Protein AF-A0A8H3HNX3-F1 (afdb_monomer_lite)

InterPro domains:
  IPR000743 Glycoside hydrolase, family 28 [PF00295] (121-266)
  IPR011050 Pectin lyase fold/virulence factor [SSF51126] (9-306)
  IPR012334 Pectin lyase fold [G3DSA:2.160.20.10] (18-121)
  IPR012334 Pectin lyase fold [G3DSA:2.160.20.10] (122-322)

pLDDT: mean 76.12, std 22.82, range [21.09, 98.88]

Secondary structure (DSSP, 8-state):
---------------S--S-S---GGGGGT--SSSSSB-HHHHHHHHHHTGGGSS-----SEEE-S-EE--S-EEEEEE--S-EEEPHHHHHTTTT-S-SEE-TT-EEEEEE-SSS-SS--EEEEEPSSEES-EEES-EEESSSEEEEEEE-TT-EEEEEEEEEEEEES-SEEEEEEE-SEEEEEEEEEEEEEEEEEEEEESEEEEEES-TT-TT-SS-EEEEEEEEEEEEEEEEETTTTTS-SEEEE--SSS--EEEEEEEEEEEESSSS-EEEEEES-BEESTTPBPPPTTPPP-----EEEEE-SPPTT------TT----TT-------

Sequence (333 aa):
MRFLLASVVSLLASVCWSQHPYVAYHRNYGAKANNATDIGPAIKSAFTNCIIKNPNSRLGNYLLSSTVLLNAGSNWAFQLDGLITVDYSAYISGAVAGNAFVFPRMNNFELYSSNGQGAIDECVSVKSPSKQATIENIRCNQSGGSSIGSLKDGSVIESILFQNIENYQVTNAFMLKTYPGGASPGYVKNVVLRNFTNIDVTYNAYITQYWQNSYALGASNVQLSNMTFSGWRGSVNHGGNRGAVVMIGSETNPPVNINVKNFSFWTVNGNSVVDRCSSTYGSGSCIKALPAKGSPTKYATVYVTATAAPAGWVTPKAPWGIPPYGEELALTD

Radius of gyration: 24.7 Å; chains: 1; bounding box: 57×52×93 Å

Structure (mmCIF, N/CA/C/O backbone):
data_AF-A0A8H3HNX3-F1
#
_entry.id   AF-A0A8H3HNX3-F1
#
loop_
_atom_site.group_PDB
_atom_site.id
_atom_site.type_symbol
_atom_site.label_atom_id
_atom_site.label_alt_id
_atom_site.label_comp_id
_atom_site.label_asym_id
_atom_site.label_entity_id
_atom_site.label_seq_id
_atom_site.pdbx_PDB_ins_code
_atom_site.Cartn_x
_atom_site.Cartn_y
_atom_site.Cartn_z
_atom_site.occupancy
_atom_site.B_iso_or_equiv
_atom_site.auth_seq_id
_atom_site.auth_comp_id
_atom_site.auth_asym_id
_atom_site.auth_atom_id
_atom_site.pdbx_PDB_model_num
ATOM 1 N N . MET A 1 1 ? 22.339 -23.894 -70.541 1.00 34.88 1 MET A N 1
ATOM 2 C CA . MET A 1 1 ? 23.180 -22.687 -70.685 1.00 34.88 1 MET A CA 1
ATOM 3 C C . MET A 1 1 ? 24.055 -22.575 -69.434 1.00 34.88 1 MET A C 1
ATOM 5 O O . MET A 1 1 ? 23.499 -22.591 -68.348 1.00 34.88 1 MET A O 1
ATOM 9 N N . ARG A 1 2 ? 25.392 -22.601 -69.568 1.00 23.47 2 ARG A N 1
ATOM 10 C CA . ARG A 1 2 ? 26.373 -22.248 -68.501 1.00 23.47 2 ARG A CA 1
ATOM 11 C C . ARG A 1 2 ? 26.586 -20.713 -68.545 1.00 23.47 2 ARG A C 1
ATOM 13 O O . ARG A 1 2 ? 26.150 -20.120 -69.527 1.00 23.47 2 ARG A O 1
ATOM 20 N N . PHE A 1 3 ? 27.149 -19.983 -67.576 1.00 21.09 3 PHE A N 1
ATOM 21 C CA . PHE A 1 3 ? 28.255 -20.185 -66.604 1.00 21.09 3 PHE A CA 1
ATOM 22 C C . PHE A 1 3 ? 27.754 -20.070 -65.126 1.00 21.09 3 PHE A C 1
ATOM 24 O O . PHE A 1 3 ? 26.595 -19.719 -64.942 1.00 21.09 3 PHE A O 1
ATOM 31 N N . LEU A 1 4 ? 28.409 -20.521 -64.030 1.00 24.11 4 LEU A N 1
ATOM 32 C CA . LEU A 1 4 ? 29.793 -20.341 -63.498 1.00 24.11 4 LEU A CA 1
ATOM 33 C C . LEU A 1 4 ? 30.115 -18.848 -63.191 1.00 24.11 4 LEU A C 1
ATOM 35 O O . LEU A 1 4 ? 29.762 -18.012 -64.009 1.00 24.11 4 LEU A O 1
ATOM 39 N N . LEU A 1 5 ? 30.781 -18.388 -62.111 1.00 24.56 5 LEU A N 1
ATOM 40 C CA . LEU A 1 5 ? 31.281 -18.897 -60.797 1.00 24.56 5 LEU A CA 1
ATOM 41 C C . LEU A 1 5 ? 31.557 -17.619 -59.900 1.00 24.56 5 LEU A C 1
ATOM 43 O O . LEU A 1 5 ? 31.325 -16.527 -60.405 1.00 24.56 5 LEU A O 1
ATOM 47 N N . ALA A 1 6 ? 32.020 -17.558 -58.631 1.00 22.69 6 ALA A N 1
ATOM 48 C CA . ALA A 1 6 ? 32.526 -18.516 -57.632 1.00 22.69 6 ALA A CA 1
ATOM 49 C C . ALA A 1 6 ? 32.456 -17.994 -56.157 1.00 22.69 6 ALA A C 1
ATOM 51 O O . ALA A 1 6 ? 32.455 -16.795 -55.913 1.00 22.69 6 ALA A O 1
ATOM 52 N N . SER A 1 7 ? 32.472 -18.937 -55.201 1.00 23.80 7 SER A N 1
ATOM 53 C CA . SER A 1 7 ? 33.149 -18.958 -53.874 1.00 23.80 7 SER A CA 1
ATOM 54 C C . SER A 1 7 ? 33.290 -17.734 -52.925 1.00 23.80 7 SER A C 1
ATOM 56 O O . SER A 1 7 ? 34.086 -16.834 -53.162 1.00 23.80 7 SER A O 1
ATOM 58 N N . VAL A 1 8 ? 32.722 -17.909 -51.718 1.00 28.33 8 VAL A N 1
ATOM 59 C CA . VAL A 1 8 ? 33.323 -17.716 -50.365 1.00 28.33 8 VAL A CA 1
ATOM 60 C C . VAL A 1 8 ? 34.023 -16.387 -50.004 1.00 28.33 8 VAL A C 1
ATOM 62 O O . VAL A 1 8 ? 35.201 -16.195 -50.286 1.00 28.33 8 VAL A O 1
ATOM 65 N N . VAL A 1 9 ? 33.375 -15.619 -49.115 1.00 24.92 9 VAL A N 1
ATOM 66 C CA . VAL A 1 9 ? 34.025 -15.004 -47.935 1.00 24.92 9 VAL A CA 1
ATOM 67 C C . VAL A 1 9 ? 33.159 -15.292 -46.703 1.00 24.92 9 VAL A C 1
ATOM 69 O O . VAL A 1 9 ? 31.948 -15.086 -46.726 1.00 24.92 9 VAL A O 1
ATOM 72 N N . SER A 1 10 ? 33.771 -15.795 -45.631 1.00 24.81 10 SER A N 1
ATOM 73 C CA . SER A 1 10 ? 33.128 -16.051 -44.335 1.00 24.81 10 SER A CA 1
ATOM 74 C C . SER A 1 10 ? 33.283 -14.863 -43.380 1.00 24.81 10 SER A C 1
ATOM 76 O O . SER A 1 10 ? 34.377 -14.314 -43.304 1.00 24.81 10 SER A O 1
ATOM 78 N N . LEU A 1 11 ? 32.246 -14.588 -42.574 1.00 27.81 11 LEU A N 1
ATOM 79 C CA . LEU A 1 11 ? 32.157 -13.538 -41.537 1.00 27.81 11 LEU A CA 1
ATOM 80 C C . LEU A 1 11 ? 32.253 -12.086 -42.051 1.00 27.81 11 LEU A C 1
ATOM 82 O O . LEU A 1 11 ? 33.282 -11.684 -42.574 1.00 27.81 11 LEU A O 1
ATOM 86 N N . LEU A 1 12 ? 31.193 -11.301 -41.793 1.00 23.33 12 LEU A N 1
ATOM 87 C CA . LEU A 1 12 ? 31.133 -9.842 -41.531 1.00 23.33 12 LEU A CA 1
ATOM 88 C C . LEU A 1 12 ? 29.691 -9.362 -41.814 1.00 23.33 12 LEU A C 1
ATOM 90 O O . LEU A 1 12 ? 29.272 -9.327 -42.963 1.00 23.33 12 LEU A O 1
ATOM 94 N N . ALA A 1 13 ? 28.861 -8.995 -40.840 1.00 26.91 13 ALA A N 1
ATOM 95 C CA . ALA A 1 13 ? 28.976 -9.155 -39.393 1.00 26.91 13 ALA A CA 1
ATOM 96 C C . ALA A 1 13 ? 27.618 -9.607 -38.822 1.00 26.91 13 ALA A C 1
ATOM 98 O O . ALA A 1 13 ? 26.600 -9.585 -39.509 1.00 26.91 13 ALA A O 1
ATOM 99 N N . SER A 1 14 ? 27.618 -10.056 -37.570 1.00 26.88 14 SER A N 1
ATOM 100 C CA . SER A 1 14 ? 26.478 -10.677 -36.895 1.00 26.88 14 SER A CA 1
ATOM 101 C C . SER A 1 14 ? 25.150 -9.915 -37.029 1.00 26.88 14 SER A C 1
ATOM 103 O O . SER A 1 14 ? 25.047 -8.758 -36.614 1.00 26.88 14 SER A O 1
ATOM 105 N N . VAL A 1 15 ? 24.103 -10.641 -37.448 1.00 31.50 15 VAL A N 1
ATOM 106 C CA . VAL A 1 15 ? 22.714 -10.412 -36.997 1.00 31.50 15 VAL A CA 1
ATOM 107 C C . VAL A 1 15 ? 22.744 -10.152 -35.485 1.00 31.50 15 VAL A C 1
ATOM 109 O O . VAL A 1 15 ? 23.562 -10.755 -34.792 1.00 31.50 15 VAL A O 1
ATOM 112 N N . CYS A 1 16 ? 21.882 -9.298 -34.927 1.00 36.31 16 CYS A N 1
ATOM 113 C CA . CYS A 1 16 ? 21.735 -9.260 -33.467 1.00 36.31 16 CYS A CA 1
ATOM 114 C C . CYS A 1 16 ? 21.099 -10.602 -33.059 1.00 36.31 16 CYS A C 1
ATOM 116 O O . CYS A 1 16 ? 19.902 -10.772 -33.280 1.00 36.31 16 CYS A O 1
ATOM 118 N N . TRP A 1 17 ? 21.935 -11.588 -32.680 1.00 27.59 17 TRP A N 1
ATOM 119 C CA . TRP A 1 17 ? 21.676 -13.004 -32.996 1.00 27.59 17 TRP A CA 1
ATOM 120 C C . TRP A 1 17 ? 20.293 -13.444 -32.518 1.00 27.59 17 TRP A C 1
ATOM 122 O O . TRP A 1 17 ? 19.930 -13.290 -31.354 1.00 27.59 17 TRP A O 1
ATOM 132 N N . SER A 1 18 ? 19.504 -13.920 -33.477 1.00 30.06 18 SER A N 1
ATOM 133 C CA . SER A 1 18 ? 18.081 -14.176 -33.307 1.00 30.06 18 SER A CA 1
ATOM 134 C C . SER A 1 18 ? 17.826 -15.315 -32.329 1.00 30.06 18 SER A C 1
ATOM 136 O O . SER A 1 18 ? 18.532 -16.316 -32.377 1.00 30.06 18 SER A O 1
ATOM 138 N N . GLN A 1 19 ? 16.728 -15.197 -31.576 1.00 28.09 19 GLN A N 1
ATOM 139 C CA . GLN A 1 19 ? 16.175 -16.240 -30.705 1.00 28.09 19 GLN A CA 1
ATOM 140 C C . GLN A 1 19 ? 17.061 -16.599 -29.501 1.00 28.09 19 GLN A C 1
ATOM 142 O O . GLN A 1 19 ? 17.718 -17.626 -29.498 1.00 28.09 19 GLN A O 1
ATOM 147 N N . HIS A 1 20 ? 17.005 -15.780 -28.450 1.00 30.28 20 HIS A N 1
ATOM 148 C CA . HIS A 1 20 ? 16.760 -16.213 -27.064 1.00 30.28 20 HIS A CA 1
ATOM 149 C C . HIS A 1 20 ? 16.463 -14.965 -26.200 1.00 30.28 20 HIS A C 1
ATOM 151 O O . HIS A 1 20 ? 16.897 -13.862 -26.547 1.00 30.28 20 HIS A O 1
ATOM 157 N N . PRO A 1 21 ? 15.723 -15.088 -25.082 1.00 37.09 21 PRO A N 1
ATOM 158 C CA . PRO A 1 21 ? 15.770 -14.087 -24.016 1.00 37.09 21 PRO A CA 1
ATOM 159 C C . PRO A 1 21 ? 17.151 -14.109 -23.308 1.00 37.09 21 PRO A C 1
ATOM 161 O O . PRO A 1 21 ? 18.025 -14.889 -23.667 1.00 37.09 21 PRO A O 1
ATOM 164 N N . TYR A 1 22 ? 17.348 -13.281 -22.275 1.00 41.19 22 TYR A N 1
ATOM 165 C CA . TYR A 1 22 ? 18.541 -13.284 -21.397 1.00 41.19 22 TYR A CA 1
ATOM 166 C C . TYR A 1 22 ? 19.883 -12.736 -21.964 1.00 41.19 22 TYR A C 1
ATOM 168 O O . TYR A 1 22 ? 20.935 -13.338 -21.752 1.00 41.19 22 TYR A O 1
ATOM 176 N N . VAL A 1 23 ? 19.916 -11.538 -22.584 1.00 35.94 23 VAL A N 1
ATOM 177 C CA . VAL A 1 23 ? 21.192 -10.818 -22.864 1.00 35.94 23 VAL A CA 1
ATOM 178 C C . VAL A 1 23 ? 21.182 -9.347 -22.413 1.00 35.94 23 VAL A C 1
ATOM 180 O O . VAL A 1 23 ? 20.281 -8.567 -22.720 1.00 35.94 23 VAL A O 1
ATOM 183 N N . ALA A 1 24 ? 22.245 -8.941 -21.711 1.00 42.03 24 ALA A N 1
ATOM 184 C CA . ALA A 1 24 ? 22.447 -7.599 -21.160 1.00 42.03 24 ALA A CA 1
ATOM 185 C C . ALA A 1 24 ? 23.055 -6.615 -22.191 1.00 42.03 24 ALA A C 1
ATOM 187 O O . ALA A 1 24 ? 24.245 -6.297 -22.134 1.00 42.03 24 ALA A O 1
ATOM 188 N N . TYR A 1 25 ? 22.226 -6.130 -23.128 1.00 45.34 25 TYR A N 1
ATOM 189 C CA . TYR A 1 25 ? 22.589 -5.301 -24.298 1.00 45.34 25 TYR A CA 1
ATOM 190 C C . TYR A 1 25 ? 23.735 -4.292 -24.096 1.00 45.34 25 TYR A C 1
ATOM 192 O O . TYR A 1 25 ? 24.663 -4.228 -24.897 1.00 45.34 25 TYR A O 1
ATOM 200 N N . HIS A 1 26 ? 23.691 -3.506 -23.023 1.00 48.59 26 HIS A N 1
ATOM 201 C CA . HIS A 1 26 ? 24.639 -2.429 -22.715 1.00 48.59 26 HIS A CA 1
ATOM 202 C C . HIS A 1 26 ? 26.097 -2.902 -22.541 1.00 48.59 26 HIS A C 1
ATOM 204 O O . HIS A 1 26 ? 27.018 -2.134 -22.828 1.00 48.59 26 HIS A O 1
ATOM 210 N N . ARG A 1 27 ? 26.345 -4.156 -22.127 1.00 45.72 27 ARG A N 1
ATOM 211 C CA . ARG A 1 27 ? 27.715 -4.700 -21.992 1.00 45.72 27 ARG A CA 1
ATOM 212 C C . ARG A 1 27 ? 28.420 -4.794 -23.347 1.00 45.72 27 ARG A C 1
ATOM 214 O O . ARG A 1 27 ? 29.603 -4.477 -23.444 1.00 45.72 27 ARG A O 1
ATOM 221 N N . ASN A 1 28 ? 27.664 -5.095 -24.404 1.00 51.22 28 ASN A N 1
ATOM 222 C CA . ASN A 1 28 ? 28.148 -5.143 -25.788 1.00 51.22 28 ASN A CA 1
ATOM 223 C C . ASN A 1 28 ? 28.486 -3.744 -26.348 1.00 51.22 28 ASN A C 1
ATOM 225 O O . ASN A 1 28 ? 29.119 -3.636 -27.393 1.00 51.22 28 ASN A O 1
ATOM 229 N N . TYR A 1 29 ? 28.103 -2.678 -25.634 1.00 56.88 29 TYR A N 1
ATOM 230 C CA . TYR A 1 29 ? 28.432 -1.281 -25.934 1.00 56.88 29 TYR A CA 1
ATOM 231 C C . TYR A 1 29 ? 29.380 -0.655 -24.889 1.00 56.88 29 TYR A C 1
ATOM 233 O O . TYR A 1 29 ? 29.458 0.566 -24.774 1.00 56.88 29 TYR A O 1
ATOM 241 N N . GLY A 1 30 ? 30.115 -1.484 -24.135 1.00 59.53 30 GLY A N 1
ATOM 242 C CA . GLY A 1 30 ? 31.211 -1.060 -23.252 1.00 59.53 30 GLY A CA 1
ATOM 243 C C . GLY A 1 30 ? 30.866 -0.896 -21.767 1.00 59.53 30 GLY A C 1
ATOM 244 O O . GLY A 1 30 ? 31.758 -0.588 -20.977 1.00 59.53 30 GLY A O 1
ATOM 245 N N . ALA A 1 31 ? 29.614 -1.122 -21.353 1.00 54.81 31 ALA A N 1
ATOM 246 C CA . ALA A 1 31 ? 29.207 -0.994 -19.952 1.00 54.81 31 ALA A CA 1
ATOM 247 C C . ALA A 1 31 ? 29.873 -2.045 -19.040 1.00 54.81 31 ALA A C 1
ATOM 249 O O . ALA A 1 31 ? 29.705 -3.250 -19.242 1.00 54.81 31 ALA A O 1
ATOM 250 N N . LYS A 1 32 ? 30.551 -1.598 -17.974 1.00 63.66 32 LYS A N 1
ATOM 251 C CA . LYS A 1 32 ? 31.173 -2.463 -16.954 1.00 63.66 32 LYS A CA 1
ATOM 252 C C . LYS A 1 32 ? 30.441 -2.331 -15.619 1.00 63.66 32 LYS A C 1
ATOM 254 O O . LYS A 1 32 ? 30.301 -1.231 -15.099 1.00 63.66 32 LYS A O 1
ATOM 259 N N . ALA A 1 33 ? 29.965 -3.448 -15.068 1.00 53.75 33 ALA A N 1
ATOM 260 C CA . ALA A 1 33 ? 29.243 -3.483 -13.791 1.00 53.75 33 ALA A CA 1
ATOM 261 C C . ALA A 1 33 ? 30.239 -3.476 -12.613 1.00 53.75 33 ALA A C 1
ATOM 263 O O . ALA A 1 33 ? 30.341 -4.437 -11.859 1.00 53.75 33 ALA A O 1
ATOM 264 N N . ASN A 1 34 ? 31.050 -2.418 -12.532 1.00 56.41 34 ASN A N 1
ATOM 265 C CA . ASN A 1 34 ? 32.192 -2.285 -11.617 1.00 56.41 34 ASN A CA 1
ATOM 266 C C . ASN A 1 34 ? 32.090 -1.071 -10.675 1.00 56.41 34 ASN A C 1
ATOM 268 O O . ASN A 1 34 ? 33.042 -0.790 -9.954 1.00 56.41 34 ASN A O 1
ATOM 272 N N . ASN A 1 35 ? 30.977 -0.327 -10.727 1.00 47.28 35 ASN A N 1
ATOM 273 C CA . ASN A 1 35 ? 30.756 0.929 -9.999 1.00 47.28 35 ASN A CA 1
ATOM 274 C C . ASN A 1 35 ? 31.874 1.989 -10.185 1.00 47.28 35 ASN A C 1
ATOM 276 O O . ASN A 1 35 ? 32.108 2.800 -9.296 1.00 47.28 35 ASN A O 1
ATOM 280 N N . ALA A 1 36 ? 32.580 1.966 -11.326 1.00 51.03 36 ALA A N 1
ATOM 281 C CA . ALA A 1 36 ? 33.732 2.837 -11.606 1.00 51.03 36 ALA A CA 1
ATOM 282 C C . ALA A 1 36 ? 33.853 3.286 -13.080 1.00 51.03 36 ALA A C 1
ATOM 284 O O . ALA A 1 36 ? 34.733 4.069 -13.426 1.00 51.03 36 ALA A O 1
ATOM 285 N N . THR A 1 37 ? 33.013 2.775 -13.982 1.00 62.91 37 THR A N 1
ATOM 286 C CA . THR A 1 37 ? 32.981 3.156 -15.403 1.00 62.91 37 THR A CA 1
ATOM 287 C C . THR A 1 37 ? 31.625 3.779 -15.719 1.00 62.91 37 THR A C 1
ATOM 289 O O . THR A 1 37 ? 30.610 3.109 -15.534 1.00 62.91 37 THR A O 1
ATOM 292 N N . ASP A 1 38 ? 31.605 5.032 -16.198 1.00 58.53 38 ASP A N 1
ATOM 293 C CA . ASP A 1 38 ? 30.362 5.723 -16.577 1.00 58.53 38 ASP A CA 1
ATOM 294 C C . ASP A 1 38 ? 29.607 4.922 -17.644 1.00 58.53 38 ASP A C 1
ATOM 296 O O . ASP A 1 38 ? 30.125 4.647 -18.731 1.00 58.53 38 ASP A O 1
ATOM 300 N N . ILE A 1 39 ? 28.363 4.556 -17.340 1.00 64.69 39 ILE A N 1
ATOM 301 C CA . ILE A 1 39 ? 27.493 3.859 -18.285 1.00 64.69 39 ILE A CA 1
ATOM 302 C C . ILE A 1 39 ? 26.860 4.810 -19.312 1.00 64.69 39 ILE A C 1
ATOM 304 O O . ILE A 1 39 ? 26.364 4.345 -20.337 1.00 64.69 39 ILE A O 1
ATOM 308 N N . GLY A 1 40 ? 26.878 6.129 -19.083 1.00 61.28 40 GLY A N 1
ATOM 309 C CA . GLY A 1 40 ? 26.233 7.128 -19.940 1.00 61.28 40 GLY A CA 1
ATOM 310 C C . GLY A 1 40 ? 26.493 6.935 -21.446 1.00 61.28 40 GLY A C 1
ATOM 311 O O . GLY A 1 40 ? 25.525 6.862 -22.212 1.00 61.28 40 GLY A O 1
ATOM 312 N N . PRO A 1 41 ? 27.755 6.778 -21.899 1.00 73.81 41 PRO A N 1
ATOM 313 C CA . PRO A 1 41 ? 28.088 6.481 -23.294 1.00 73.81 41 PRO A CA 1
ATOM 314 C C . PRO A 1 41 ? 27.539 5.137 -23.793 1.00 73.81 41 PRO A C 1
ATOM 316 O O . PRO A 1 41 ? 27.046 5.057 -24.918 1.00 73.81 41 PRO A O 1
ATOM 319 N N . ALA A 1 42 ? 27.571 4.092 -22.962 1.00 66.62 42 ALA A N 1
ATOM 320 C CA . ALA A 1 42 ? 27.092 2.759 -23.325 1.00 66.62 42 ALA A CA 1
ATOM 321 C C . ALA A 1 42 ? 25.556 2.700 -23.437 1.00 66.62 42 ALA A C 1
ATOM 323 O O . ALA A 1 42 ? 25.048 2.067 -24.360 1.00 66.62 42 ALA A O 1
ATOM 324 N N . ILE A 1 43 ? 24.811 3.418 -22.580 1.00 63.50 43 ILE A N 1
ATOM 325 C CA . ILE A 1 43 ? 23.352 3.588 -22.731 1.00 63.50 43 ILE A CA 1
ATOM 326 C C . ILE A 1 43 ? 23.044 4.339 -24.029 1.00 63.50 43 ILE A C 1
ATOM 328 O O . ILE A 1 43 ? 22.236 3.871 -24.829 1.00 63.50 43 ILE A O 1
ATOM 332 N N . LYS A 1 44 ? 23.706 5.480 -24.270 1.00 64.44 44 LYS A N 1
ATOM 333 C CA . LYS A 1 44 ? 23.501 6.299 -25.481 1.00 64.44 44 LYS A CA 1
ATOM 334 C C . LYS A 1 44 ? 23.807 5.501 -26.756 1.00 64.44 44 LYS A C 1
ATOM 336 O O . LYS A 1 44 ? 23.041 5.567 -27.717 1.00 64.44 44 LYS A O 1
ATOM 341 N N . SER A 1 45 ? 24.871 4.695 -26.748 1.00 65.44 45 SER A N 1
ATOM 342 C CA . SER A 1 45 ? 25.238 3.816 -27.863 1.00 65.44 45 SER A CA 1
ATOM 343 C C . SER A 1 45 ? 24.244 2.665 -28.059 1.00 65.44 45 SER A C 1
ATOM 345 O O . SER A 1 45 ? 23.779 2.463 -29.180 1.00 65.44 45 SER A O 1
ATOM 347 N N . ALA A 1 46 ? 23.835 1.969 -26.991 1.00 62.59 46 ALA A N 1
ATOM 348 C CA . ALA A 1 46 ? 22.828 0.908 -27.064 1.00 62.59 46 ALA A CA 1
ATOM 349 C C . ALA A 1 46 ? 21.474 1.431 -27.577 1.00 62.59 46 ALA A C 1
ATOM 351 O O . ALA A 1 46 ? 20.867 0.825 -28.460 1.00 62.59 46 ALA A O 1
ATOM 352 N N . PHE A 1 47 ? 21.031 2.593 -27.086 1.00 58.06 47 PHE A N 1
ATOM 353 C CA . PHE A 1 47 ? 19.801 3.241 -27.537 1.00 58.06 47 PHE A CA 1
ATOM 354 C C . PHE A 1 47 ? 19.860 3.578 -29.034 1.00 58.06 47 PHE A C 1
ATOM 356 O O . PHE A 1 47 ? 18.993 3.164 -29.801 1.00 58.06 47 PHE A O 1
ATOM 363 N N . THR A 1 48 ? 20.927 4.258 -29.462 1.00 64.56 48 THR A N 1
ATOM 364 C CA . THR A 1 48 ? 21.094 4.731 -30.847 1.00 64.56 48 THR A CA 1
ATOM 365 C C . THR A 1 48 ? 21.271 3.587 -31.850 1.00 64.56 48 THR A C 1
ATOM 367 O O . THR A 1 48 ? 20.718 3.621 -32.951 1.00 64.56 48 THR A O 1
ATOM 370 N N . ASN A 1 49 ? 22.051 2.566 -31.487 1.00 60.25 49 ASN A N 1
ATOM 371 C CA . ASN A 1 49 ? 22.470 1.521 -32.420 1.00 60.25 49 ASN A CA 1
ATOM 372 C C . ASN A 1 49 ? 21.576 0.276 -32.399 1.00 60.25 49 ASN A C 1
ATOM 374 O O . ASN A 1 49 ? 21.509 -0.406 -33.422 1.00 60.25 49 ASN A O 1
ATOM 378 N N . CYS A 1 50 ? 20.880 0.005 -31.288 1.00 52.72 50 CYS A N 1
ATOM 379 C CA . CYS A 1 50 ? 19.993 -1.148 -31.130 1.00 52.72 50 CYS A CA 1
ATOM 380 C C . CYS A 1 50 ? 18.521 -0.741 -30.947 1.00 52.72 50 CYS A C 1
ATOM 382 O O . CYS A 1 50 ? 17.706 -1.098 -31.797 1.00 52.72 50 CYS A O 1
ATOM 384 N N . ILE A 1 51 ? 18.186 0.036 -29.905 1.00 53.12 51 ILE A N 1
ATOM 385 C CA . ILE A 1 51 ? 16.786 0.252 -29.466 1.00 53.12 51 ILE A CA 1
ATOM 386 C C . ILE A 1 51 ? 15.957 1.036 -30.493 1.00 53.12 51 ILE A C 1
ATOM 388 O O . ILE A 1 51 ? 14.839 0.638 -30.802 1.00 53.12 51 ILE A O 1
ATOM 392 N N . ILE A 1 52 ? 16.512 2.092 -31.107 1.00 52.41 52 ILE A N 1
ATOM 393 C CA . ILE A 1 52 ? 15.834 2.847 -32.188 1.00 52.41 52 ILE A CA 1
ATOM 394 C C . ILE A 1 52 ? 15.436 1.942 -33.375 1.00 52.41 52 ILE A C 1
ATOM 396 O O . ILE A 1 52 ? 14.544 2.286 -34.147 1.00 52.41 52 ILE A O 1
ATOM 400 N N . LYS A 1 53 ? 16.089 0.783 -33.529 1.00 52.66 53 LYS A N 1
ATOM 401 C CA . LYS A 1 53 ? 15.915 -0.139 -34.659 1.00 52.66 53 LYS A CA 1
ATOM 402 C C . LYS A 1 53 ? 15.196 -1.442 -34.276 1.00 52.66 53 LYS A C 1
ATOM 404 O O . LYS A 1 53 ? 14.784 -2.168 -35.173 1.00 52.66 53 LYS A O 1
ATOM 409 N N . ASN A 1 54 ? 15.065 -1.755 -32.981 1.00 44.62 54 ASN A N 1
ATOM 410 C CA . ASN A 1 54 ? 14.521 -3.017 -32.464 1.00 44.62 54 ASN A CA 1
ATOM 411 C C . ASN A 1 54 ? 13.843 -2.784 -31.092 1.00 44.62 54 ASN A C 1
ATOM 413 O O . ASN A 1 54 ? 14.535 -2.402 -30.146 1.00 44.62 54 ASN A O 1
ATOM 417 N N . PRO A 1 55 ? 12.530 -3.037 -30.934 1.00 38.56 55 PRO A N 1
ATOM 418 C CA . PRO A 1 55 ? 11.862 -2.970 -29.628 1.00 38.56 55 PRO A CA 1
ATOM 419 C C . PRO A 1 55 ? 12.362 -4.022 -28.611 1.00 38.56 55 PRO A C 1
ATOM 421 O O . PRO A 1 55 ? 12.931 -5.044 -28.990 1.00 38.56 55 PRO A O 1
ATOM 424 N N . ASN A 1 56 ? 12.040 -3.812 -27.324 1.00 42.06 56 ASN A N 1
ATOM 425 C CA . ASN A 1 56 ? 12.159 -4.776 -26.203 1.00 42.06 56 ASN A CA 1
ATOM 426 C C . ASN A 1 56 ? 13.570 -5.045 -25.596 1.00 42.06 56 ASN A C 1
ATOM 428 O O . ASN A 1 56 ? 13.918 -6.193 -25.325 1.00 42.06 56 ASN A O 1
ATOM 432 N N . SER A 1 57 ? 14.380 -4.012 -25.311 1.00 40.78 57 SER A N 1
ATOM 433 C CA . SER A 1 57 ? 15.711 -4.141 -24.652 1.00 40.78 57 SER A CA 1
ATOM 434 C C . SER A 1 57 ? 15.734 -3.777 -23.144 1.00 40.78 57 SER A C 1
ATOM 436 O O . SER A 1 57 ? 14.792 -3.170 -22.646 1.00 40.78 57 SER A O 1
ATOM 438 N N . ARG A 1 58 ? 16.805 -4.146 -22.401 1.00 43.50 58 ARG A N 1
ATOM 439 C CA . ARG A 1 58 ? 16.888 -4.093 -20.909 1.00 43.50 58 ARG A CA 1
ATOM 440 C C . ARG A 1 58 ? 18.223 -3.544 -20.333 1.00 43.50 58 ARG A C 1
ATOM 442 O O . ARG A 1 58 ? 19.246 -3.549 -21.030 1.00 43.50 58 ARG A O 1
ATOM 449 N N . LEU A 1 59 ? 18.239 -3.110 -19.058 1.00 42.38 59 LEU A N 1
ATOM 450 C CA . LEU A 1 59 ? 19.408 -2.539 -18.342 1.00 42.38 59 LEU A CA 1
ATOM 451 C C . LEU A 1 59 ? 19.691 -3.179 -16.947 1.00 42.38 59 LEU A C 1
ATOM 453 O O . LEU A 1 59 ? 19.047 -4.156 -16.593 1.00 42.38 59 LEU A O 1
ATOM 457 N N . GLY A 1 60 ? 20.694 -2.696 -16.184 1.00 46.41 60 GLY A N 1
ATOM 458 C CA . GLY A 1 60 ? 21.153 -3.302 -14.909 1.00 46.41 60 GLY A CA 1
ATOM 459 C C . GLY A 1 60 ? 21.922 -2.356 -13.953 1.00 46.41 60 GLY A C 1
ATOM 460 O O . GLY A 1 60 ? 21.737 -1.146 -14.022 1.00 46.41 60 GLY A O 1
ATOM 461 N N . ASN A 1 61 ? 22.782 -2.902 -13.071 1.00 41.38 61 ASN A N 1
ATOM 462 C CA . ASN A 1 61 ? 23.547 -2.187 -12.013 1.00 41.38 61 ASN A CA 1
ATOM 463 C C . ASN A 1 61 ? 24.792 -1.420 -12.522 1.00 41.38 61 ASN A C 1
ATOM 465 O O . ASN A 1 61 ? 25.738 -2.070 -12.979 1.00 41.38 61 ASN A O 1
ATOM 469 N N . TYR A 1 62 ? 24.849 -0.083 -12.382 1.00 55.69 62 TYR A N 1
ATOM 470 C CA . TYR A 1 62 ? 25.936 0.756 -12.938 1.00 55.69 62 TYR A CA 1
ATOM 471 C C . TYR A 1 62 ? 26.194 2.095 -12.200 1.00 55.69 62 TYR A C 1
ATOM 473 O O . TYR A 1 62 ? 25.365 2.569 -11.431 1.00 55.69 62 TYR A O 1
ATOM 481 N N . LEU A 1 63 ? 27.342 2.733 -12.475 1.00 39.50 63 LEU A N 1
ATOM 482 C CA . LEU A 1 63 ? 27.643 4.125 -12.091 1.00 39.50 63 LEU A CA 1
ATOM 483 C C . LEU A 1 63 ? 27.283 5.075 -13.247 1.00 39.50 63 LEU A C 1
ATOM 485 O O . LEU A 1 63 ? 27.496 4.728 -14.413 1.00 39.50 63 LEU A O 1
ATOM 489 N N . LEU A 1 64 ? 26.784 6.273 -12.929 1.00 47.41 64 LEU A N 1
ATOM 490 C CA . LEU A 1 64 ? 26.488 7.325 -13.899 1.00 47.41 64 LEU A CA 1
ATOM 491 C C . LEU A 1 64 ? 27.188 8.648 -13.547 1.00 47.41 64 LEU A C 1
ATOM 493 O O . LEU A 1 64 ? 26.874 9.269 -12.531 1.00 47.41 64 LEU A O 1
ATOM 497 N N . SER A 1 65 ? 28.071 9.107 -14.437 1.00 51.22 65 SER A N 1
ATOM 498 C CA . SER A 1 65 ? 28.823 10.370 -14.303 1.00 51.22 65 SER A CA 1
ATOM 499 C C . SER A 1 65 ? 28.450 11.419 -15.363 1.00 51.22 65 SER A C 1
ATOM 501 O O . SER A 1 65 ? 29.074 12.475 -15.438 1.00 51.22 65 SER A O 1
ATOM 503 N N . SER A 1 66 ? 27.431 11.166 -16.193 1.00 59.97 66 SER A N 1
ATOM 504 C CA . SER A 1 66 ? 26.938 12.129 -17.187 1.00 59.97 66 SER A CA 1
ATOM 505 C C . SER A 1 66 ? 25.423 12.025 -17.405 1.00 59.97 66 SER A C 1
ATOM 507 O O . SER A 1 66 ? 24.865 10.931 -17.435 1.00 59.97 66 SER A O 1
ATOM 509 N N . THR A 1 67 ? 24.739 13.159 -17.603 1.00 64.56 67 THR A N 1
ATOM 510 C CA . THR A 1 67 ? 23.280 13.175 -17.857 1.00 64.56 67 THR A CA 1
ATOM 511 C C . THR A 1 67 ? 22.909 12.361 -19.104 1.00 64.56 67 THR A C 1
ATOM 513 O O . THR A 1 67 ? 23.519 12.507 -20.172 1.00 64.56 67 THR A O 1
ATOM 516 N N . VAL A 1 68 ? 21.879 11.518 -18.997 1.00 69.56 68 VAL A N 1
ATOM 517 C CA . VAL A 1 68 ? 21.397 10.640 -20.073 1.00 69.56 68 VAL A CA 1
ATOM 518 C C . VAL A 1 68 ? 20.089 11.171 -20.658 1.00 69.56 68 VAL A C 1
ATOM 520 O O . VAL A 1 68 ? 19.015 11.038 -20.077 1.00 69.56 68 VAL A O 1
ATOM 523 N N . LEU A 1 69 ? 20.198 11.763 -21.848 1.00 72.69 69 LEU A N 1
ATOM 524 C CA . LEU A 1 69 ? 19.079 12.257 -22.647 1.00 72.69 69 LEU A CA 1
ATOM 525 C C . LEU A 1 69 ? 18.634 11.179 -23.649 1.00 72.69 69 LEU A C 1
ATOM 527 O O . LEU A 1 69 ? 19.382 10.867 -24.575 1.00 72.69 69 LEU A O 1
ATOM 531 N N . LEU A 1 70 ? 17.425 10.635 -23.486 1.00 68.88 70 LEU A N 1
ATOM 532 C CA . LEU A 1 70 ? 16.827 9.639 -24.386 1.00 68.88 70 LEU A CA 1
ATOM 533 C C . LEU A 1 70 ? 15.567 10.240 -25.011 1.00 68.88 70 LEU A C 1
ATOM 535 O O . LEU A 1 70 ? 14.531 10.347 -24.368 1.00 68.88 70 LEU A O 1
ATOM 539 N N . ASN A 1 71 ? 15.679 10.706 -26.254 1.00 67.94 71 ASN A N 1
ATOM 540 C CA . ASN A 1 71 ? 14.686 11.559 -26.911 1.00 67.94 71 ASN A CA 1
ATOM 541 C C . ASN A 1 71 ? 13.881 10.812 -27.986 1.00 67.94 71 ASN A C 1
ATOM 543 O O . ASN A 1 71 ? 14.454 10.031 -28.740 1.00 67.94 71 ASN A O 1
ATOM 547 N N . ALA A 1 72 ? 12.590 11.142 -28.111 1.00 70.75 72 ALA A N 1
ATOM 548 C CA . ALA A 1 72 ? 11.697 10.701 -29.194 1.00 70.75 72 ALA A CA 1
ATOM 549 C C . ALA A 1 72 ? 11.523 9.170 -29.366 1.00 70.75 72 ALA A C 1
ATOM 551 O O . ALA A 1 72 ? 11.107 8.704 -30.425 1.00 70.75 72 ALA A O 1
ATOM 552 N N . GLY A 1 73 ? 11.813 8.380 -28.327 1.00 54.28 73 GLY A N 1
ATOM 553 C CA . GLY A 1 73 ? 11.542 6.942 -28.312 1.00 54.28 73 GLY A CA 1
ATOM 554 C C . GLY A 1 73 ? 10.039 6.640 -28.282 1.00 54.28 73 GLY A C 1
ATOM 555 O O . GLY A 1 73 ? 9.277 7.324 -27.595 1.00 54.28 73 GLY A O 1
ATOM 556 N N . SER A 1 74 ? 9.619 5.608 -29.017 1.00 57.81 74 SER A N 1
ATOM 557 C CA . SER A 1 74 ? 8.223 5.156 -29.083 1.00 57.81 74 SER A CA 1
ATOM 558 C C . SER A 1 74 ? 8.104 3.648 -28.861 1.00 57.81 74 SER A C 1
ATOM 560 O O . SER A 1 74 ? 8.958 2.911 -29.346 1.00 57.81 74 SER A O 1
ATOM 562 N N . ASN A 1 75 ? 7.043 3.193 -28.183 1.00 55.81 75 ASN A N 1
ATOM 563 C CA . ASN A 1 75 ? 6.750 1.771 -27.922 1.00 55.81 75 ASN A CA 1
ATOM 564 C C . ASN A 1 75 ? 7.933 1.006 -27.290 1.00 55.81 75 ASN A C 1
ATOM 566 O O . ASN A 1 75 ? 8.378 -0.018 -27.812 1.00 55.81 75 ASN A O 1
ATOM 570 N N . TRP A 1 76 ? 8.474 1.522 -26.186 1.00 56.94 76 TRP A N 1
ATOM 571 C CA . TRP A 1 76 ? 9.654 0.949 -25.529 1.00 56.94 76 TRP A CA 1
ATOM 572 C C . TRP A 1 76 ? 9.612 1.141 -24.012 1.00 56.94 76 TRP A C 1
ATOM 574 O O . TRP A 1 76 ? 8.864 1.974 -23.503 1.00 56.94 76 TRP A O 1
ATOM 584 N N . ALA A 1 77 ? 10.448 0.399 -23.289 1.00 57.03 77 ALA A N 1
ATOM 585 C CA . ALA A 1 77 ? 10.537 0.493 -21.840 1.00 57.03 77 ALA A CA 1
ATOM 586 C C . ALA A 1 77 ? 11.992 0.564 -21.357 1.00 57.03 77 ALA A C 1
ATOM 588 O O . ALA A 1 77 ? 12.891 -0.027 -21.959 1.00 57.03 77 ALA A O 1
ATOM 589 N N . PHE A 1 78 ? 12.215 1.267 -20.249 1.00 66.56 78 PHE A N 1
ATOM 590 C CA . PHE A 1 78 ? 13.482 1.310 -19.527 1.00 66.56 78 PHE A CA 1
ATOM 591 C C . PHE A 1 78 ? 13.369 0.416 -18.286 1.00 66.56 78 PHE A C 1
ATOM 593 O O . PHE A 1 78 ? 12.729 0.777 -17.300 1.00 66.56 78 PHE A O 1
ATOM 600 N N . GLN A 1 79 ? 13.985 -0.764 -18.349 1.00 67.88 79 GLN A N 1
ATOM 601 C CA . GLN A 1 79 ? 14.024 -1.725 -17.246 1.00 67.88 79 GLN A CA 1
ATOM 602 C C . GLN A 1 79 ? 15.252 -1.476 -16.358 1.00 67.88 79 GLN A C 1
ATOM 604 O O . GLN A 1 79 ? 16.389 -1.571 -16.828 1.00 67.88 79 GLN A O 1
ATOM 609 N N . LEU A 1 80 ? 15.014 -1.165 -15.082 1.00 69.06 80 LEU A N 1
ATOM 610 C CA . LEU A 1 80 ? 16.008 -0.833 -14.064 1.00 69.06 80 LEU A CA 1
ATOM 611 C C . LEU A 1 80 ? 15.992 -1.879 -12.935 1.00 69.06 80 LEU A C 1
ATOM 613 O O . LEU A 1 80 ? 15.406 -1.682 -11.873 1.00 69.06 80 LEU A O 1
ATOM 617 N N . ASP A 1 81 ? 16.667 -3.004 -13.167 1.00 59.88 81 ASP A N 1
ATOM 618 C CA . ASP A 1 81 ? 16.773 -4.138 -12.226 1.00 59.88 81 ASP A CA 1
ATOM 619 C C . ASP A 1 81 ? 17.909 -3.987 -11.195 1.00 59.88 81 ASP A C 1
ATOM 621 O O . ASP A 1 81 ? 18.314 -4.949 -10.540 1.00 59.88 81 ASP A O 1
ATOM 625 N N . GLY A 1 82 ? 18.497 -2.795 -11.104 1.00 58.47 82 GLY A N 1
ATOM 626 C CA . GLY A 1 82 ? 19.684 -2.537 -10.303 1.00 58.47 82 GLY A CA 1
ATOM 627 C C . GLY A 1 82 ? 19.845 -1.068 -9.940 1.00 58.47 82 GLY A C 1
ATOM 628 O O . GLY A 1 82 ? 19.135 -0.199 -10.450 1.00 58.47 82 GLY A O 1
ATOM 629 N N . LEU A 1 83 ? 20.764 -0.789 -9.025 1.00 56.25 83 LEU A N 1
ATOM 630 C CA . LEU A 1 83 ? 21.072 0.570 -8.613 1.00 56.25 83 LEU A CA 1
ATOM 631 C C . LEU A 1 83 ? 21.826 1.290 -9.739 1.00 56.25 83 LEU A C 1
ATOM 633 O O . LEU A 1 83 ? 22.782 0.751 -10.305 1.00 56.25 83 LEU A O 1
ATOM 637 N N . ILE A 1 84 ? 21.411 2.524 -10.032 1.00 61.88 84 ILE A N 1
ATOM 638 C CA . ILE A 1 84 ? 22.236 3.479 -10.771 1.00 61.88 84 ILE A CA 1
ATOM 639 C C . ILE A 1 84 ? 22.632 4.592 -9.813 1.00 61.88 84 ILE A C 1
ATOM 641 O O . ILE A 1 84 ? 21.812 5.424 -9.424 1.00 61.88 84 ILE A O 1
ATOM 645 N N . THR A 1 85 ? 23.900 4.575 -9.416 1.00 56.91 85 THR A N 1
ATOM 646 C CA . THR A 1 85 ? 24.487 5.586 -8.536 1.00 56.91 85 THR A CA 1
ATOM 647 C C . THR A 1 85 ? 24.890 6.792 -9.376 1.00 56.91 85 THR A C 1
ATOM 649 O O . THR A 1 85 ? 25.649 6.643 -10.334 1.00 56.91 85 THR A O 1
ATOM 652 N N . VAL A 1 86 ? 24.416 7.987 -9.018 1.00 58.75 86 VAL A N 1
ATOM 653 C CA . VAL A 1 86 ? 24.942 9.237 -9.584 1.00 58.75 86 VAL A CA 1
ATOM 654 C C . VAL A 1 86 ? 26.263 9.562 -8.896 1.00 58.75 86 VAL A C 1
ATOM 656 O O . VAL A 1 86 ? 26.342 9.606 -7.669 1.00 58.75 86 VAL A O 1
ATOM 659 N N . ASP A 1 87 ? 27.300 9.792 -9.690 1.00 63.91 87 ASP A N 1
ATOM 660 C CA . ASP A 1 87 ? 28.612 10.222 -9.221 1.00 63.91 87 ASP A CA 1
ATOM 661 C C . ASP A 1 87 ? 28.525 11.614 -8.567 1.00 63.91 87 ASP A C 1
ATOM 663 O O . ASP A 1 87 ? 28.185 12.616 -9.200 1.00 63.91 87 ASP A O 1
ATOM 667 N N . TYR A 1 88 ? 28.842 11.675 -7.273 1.00 55.50 88 TYR A N 1
ATOM 668 C CA . TYR A 1 88 ? 28.773 12.898 -6.473 1.00 55.50 88 TYR A CA 1
ATOM 669 C C . TYR A 1 88 ? 29.745 13.987 -6.966 1.00 55.50 88 TYR A C 1
ATOM 671 O O . TYR A 1 88 ? 29.437 15.176 -6.876 1.00 55.50 88 TYR A O 1
ATOM 679 N N . SER A 1 89 ? 30.884 13.602 -7.553 1.00 61.31 89 SER A N 1
ATOM 680 C CA . SER A 1 89 ? 31.830 14.550 -8.153 1.00 61.31 89 SER A CA 1
ATOM 681 C C . SER A 1 89 ? 31.302 15.118 -9.477 1.00 61.31 89 SER A C 1
ATOM 683 O O . SER A 1 89 ? 31.441 16.316 -9.736 1.00 61.31 89 SER A O 1
ATOM 685 N N . ALA A 1 90 ? 30.602 14.300 -10.269 1.00 59.75 90 ALA A N 1
ATOM 686 C CA . ALA A 1 90 ? 29.910 14.728 -11.485 1.00 59.75 90 ALA A CA 1
ATOM 687 C C . ALA A 1 90 ? 28.696 15.631 -11.191 1.00 59.75 90 ALA A C 1
ATOM 689 O O . ALA A 1 90 ? 28.399 16.543 -11.963 1.00 59.75 90 ALA A O 1
ATOM 690 N N . TYR A 1 91 ? 28.018 15.421 -10.059 1.00 52.91 91 TYR A N 1
ATOM 691 C CA . TYR A 1 91 ? 26.960 16.311 -9.577 1.00 52.91 91 TYR A CA 1
ATOM 692 C C . TYR A 1 91 ? 27.513 17.689 -9.174 1.00 52.91 91 TYR A C 1
ATOM 694 O O . TYR A 1 91 ? 27.065 18.702 -9.710 1.00 52.91 91 TYR A O 1
ATOM 702 N N . ILE A 1 92 ? 28.529 17.748 -8.300 1.00 59.88 92 ILE A N 1
ATOM 703 C CA . ILE A 1 92 ? 29.104 19.026 -7.827 1.00 59.88 92 ILE A CA 1
ATOM 704 C C . ILE A 1 92 ? 29.752 19.825 -8.970 1.00 59.88 92 ILE A C 1
ATOM 706 O O . ILE A 1 92 ? 29.651 21.049 -8.997 1.00 59.88 92 ILE A O 1
ATOM 710 N N . SER A 1 93 ? 30.391 19.153 -9.931 1.00 72.25 93 SER A N 1
ATOM 711 C CA . SER A 1 93 ? 30.991 19.803 -11.110 1.00 72.25 93 SER A CA 1
ATOM 712 C C . SER A 1 93 ? 29.980 20.210 -12.193 1.00 72.25 93 SER A C 1
ATOM 714 O O . SER A 1 93 ? 30.369 20.817 -13.189 1.00 72.25 93 SER A O 1
ATOM 716 N N . GLY A 1 94 ? 28.690 19.890 -12.032 1.00 63.25 94 GLY A N 1
ATOM 717 C CA . GLY A 1 94 ? 27.641 20.220 -13.000 1.00 63.25 94 GLY A CA 1
ATOM 718 C C . GLY A 1 94 ? 27.588 19.320 -14.244 1.00 63.25 94 GLY A C 1
ATOM 719 O O . GLY A 1 94 ? 26.744 19.542 -15.111 1.00 63.25 94 GLY A O 1
ATOM 720 N N . ALA A 1 95 ? 28.419 18.275 -14.335 1.00 66.31 95 ALA A N 1
ATOM 721 C CA . ALA A 1 95 ? 28.338 17.261 -15.396 1.00 66.31 95 ALA A CA 1
ATOM 722 C C . ALA A 1 95 ? 27.023 16.443 -15.339 1.00 66.31 95 ALA A C 1
ATOM 724 O O . ALA A 1 95 ? 26.531 15.947 -16.362 1.00 66.31 95 ALA A O 1
ATOM 725 N N . VAL A 1 96 ? 26.405 16.369 -14.154 1.00 61.62 96 VAL A N 1
ATOM 726 C CA . VAL A 1 96 ? 25.012 15.943 -13.945 1.00 61.62 96 VAL A CA 1
ATOM 727 C C . VAL A 1 96 ? 24.199 17.108 -13.366 1.00 61.62 96 VAL A C 1
ATOM 729 O O . VAL A 1 96 ? 23.880 17.152 -12.179 1.00 61.62 96 VAL A O 1
ATOM 732 N N . ALA A 1 97 ? 23.881 18.091 -14.213 1.00 54.72 97 ALA A N 1
ATOM 733 C CA . ALA A 1 97 ? 23.063 19.244 -13.841 1.00 54.72 97 ALA A CA 1
ATOM 734 C C . ALA A 1 97 ? 21.567 18.878 -13.736 1.00 54.72 97 ALA A C 1
ATOM 736 O O . ALA A 1 97 ? 20.848 18.786 -14.734 1.00 54.72 97 ALA A O 1
ATOM 737 N N . GLY A 1 98 ? 21.081 18.706 -12.505 1.00 66.00 98 GLY A N 1
ATOM 738 C CA . GLY A 1 98 ? 19.668 18.467 -12.204 1.00 66.00 98 GLY A CA 1
ATOM 739 C C . GLY A 1 98 ? 19.241 17.011 -12.400 1.00 66.00 98 GLY A C 1
ATOM 740 O O . GLY A 1 98 ? 19.267 16.229 -11.455 1.00 66.00 98 GLY A O 1
ATOM 741 N N . ASN A 1 99 ? 18.807 16.649 -13.608 1.00 62.69 99 ASN A N 1
ATOM 742 C CA . ASN A 1 99 ? 18.202 15.340 -13.879 1.00 62.69 99 ASN A CA 1
ATOM 743 C C . ASN A 1 99 ? 19.233 14.328 -14.400 1.00 62.69 99 ASN A C 1
ATOM 745 O O . ASN A 1 99 ? 19.846 14.555 -15.437 1.00 62.69 99 ASN A O 1
ATOM 749 N N . ALA A 1 100 ? 19.355 13.169 -13.745 1.00 63.22 100 ALA A N 1
ATOM 750 C CA . ALA A 1 100 ? 20.238 12.082 -14.188 1.00 63.22 100 ALA A CA 1
ATOM 751 C C . ALA A 1 100 ? 19.783 11.439 -15.515 1.00 63.22 100 ALA A C 1
ATOM 753 O O . ALA A 1 100 ? 20.591 11.220 -16.420 1.00 63.22 100 ALA A O 1
ATOM 754 N N . PHE A 1 101 ? 18.476 11.189 -15.647 1.00 69.75 101 PHE A N 1
ATOM 755 C CA . PHE A 1 101 ? 17.826 10.711 -16.868 1.00 69.75 101 PHE A CA 1
ATOM 756 C C . PHE A 1 101 ? 16.769 11.715 -17.327 1.00 69.75 101 PHE A C 1
ATOM 758 O O . PHE A 1 101 ? 16.021 12.252 -16.510 1.00 69.75 101 PHE A O 1
ATOM 765 N N . VAL A 1 102 ? 16.687 11.957 -18.636 1.00 72.06 102 VAL A N 1
ATOM 766 C CA . VAL A 1 102 ? 15.716 12.878 -19.239 1.00 72.06 102 VAL A CA 1
ATOM 767 C C . VAL A 1 102 ? 15.104 12.225 -20.476 1.00 72.06 102 VAL A C 1
ATOM 769 O O . VAL A 1 102 ? 15.816 11.907 -21.430 1.00 72.06 102 VAL A O 1
ATOM 772 N N . PHE A 1 103 ? 13.779 12.058 -20.470 1.00 73.12 103 PHE A N 1
ATOM 773 C CA . PHE A 1 103 ? 13.023 11.327 -21.494 1.00 73.12 103 PHE A CA 1
ATOM 774 C C . PHE A 1 103 ? 12.055 12.254 -22.274 1.00 73.12 103 PHE A C 1
ATOM 776 O O . PHE A 1 103 ? 10.837 12.150 -22.115 1.00 73.12 103 PHE A O 1
ATOM 783 N N . PRO A 1 104 ? 12.528 13.226 -23.082 1.00 56.09 104 PRO A N 1
ATOM 784 C CA . PRO A 1 104 ? 11.635 14.162 -23.762 1.00 56.09 104 PRO A CA 1
ATOM 785 C C . PRO A 1 104 ? 10.961 13.529 -24.988 1.00 56.09 104 PRO A C 1
ATOM 787 O O . PRO A 1 104 ? 11.592 12.804 -25.763 1.00 56.09 104 PRO A O 1
ATOM 790 N N . ARG A 1 105 ? 9.693 13.898 -25.216 1.00 68.06 105 ARG A N 1
ATOM 791 C CA . ARG A 1 105 ? 8.886 13.487 -26.384 1.00 68.06 105 ARG A CA 1
ATOM 792 C C . ARG A 1 105 ? 8.728 11.964 -26.525 1.00 68.06 105 ARG A C 1
ATOM 794 O O . ARG A 1 105 ? 8.755 11.445 -27.635 1.00 68.06 105 ARG A O 1
ATOM 801 N N . MET A 1 106 ? 8.583 11.250 -25.409 1.00 63.31 106 MET A N 1
ATOM 802 C CA . MET A 1 106 ? 8.206 9.832 -25.436 1.00 63.31 106 MET A CA 1
ATOM 803 C C . MET A 1 106 ? 6.772 9.639 -25.940 1.00 63.31 106 MET A C 1
ATOM 805 O O . MET A 1 106 ? 5.908 10.476 -25.680 1.00 63.31 106 MET A O 1
ATOM 809 N N . ASN A 1 107 ? 6.509 8.503 -26.585 1.00 53.31 107 ASN A N 1
ATOM 810 C CA . ASN A 1 107 ? 5.163 8.053 -26.944 1.00 53.31 107 ASN A CA 1
ATOM 811 C C . ASN A 1 107 ? 5.012 6.557 -26.625 1.00 53.31 107 ASN A C 1
ATOM 813 O O . ASN A 1 107 ? 5.716 5.742 -27.213 1.00 53.31 107 ASN A O 1
ATOM 817 N N . ASN A 1 108 ? 4.113 6.191 -25.707 1.00 54.34 108 ASN A N 1
ATOM 818 C CA . ASN A 1 108 ? 4.023 4.837 -25.139 1.00 54.34 108 ASN A CA 1
ATOM 819 C C . ASN A 1 108 ? 5.381 4.354 -24.568 1.00 54.34 108 ASN A C 1
ATOM 821 O O . ASN A 1 108 ? 6.139 3.631 -25.221 1.00 54.34 108 ASN A O 1
ATOM 825 N N . PHE A 1 109 ? 5.699 4.833 -23.360 1.00 58.75 109 PHE A N 1
ATOM 826 C CA . PHE A 1 109 ? 6.955 4.585 -22.649 1.00 58.75 109 PHE A CA 1
ATOM 827 C C . PHE A 1 109 ? 6.696 4.124 -21.211 1.00 58.75 109 PHE A C 1
ATOM 829 O O . PHE A 1 109 ? 5.873 4.718 -20.516 1.00 58.75 109 PHE A O 1
ATOM 836 N N . GLU A 1 110 ? 7.434 3.106 -20.767 1.00 61.50 110 GLU A N 1
ATOM 837 C CA . GLU A 1 110 ? 7.376 2.539 -19.413 1.00 61.50 110 GLU A CA 1
ATOM 838 C C . GLU A 1 110 ? 8.758 2.610 -18.733 1.00 61.50 110 GLU A C 1
ATOM 840 O O . GLU A 1 110 ? 9.789 2.382 -19.366 1.00 61.50 110 GLU A O 1
ATOM 845 N N . LEU A 1 111 ? 8.789 2.901 -17.432 1.00 70.50 111 LEU A N 1
ATOM 846 C CA . LEU A 1 111 ? 9.984 2.853 -16.583 1.00 70.50 111 LEU A CA 1
ATOM 847 C C . LEU A 1 111 ? 9.659 1.959 -15.385 1.00 70.50 111 LEU A C 1
ATOM 849 O O . LEU A 1 111 ? 8.787 2.302 -14.591 1.00 70.50 111 LEU A O 1
ATOM 853 N N . TYR A 1 112 ? 10.333 0.814 -15.272 1.00 61.88 112 TYR A N 1
ATOM 854 C CA . TYR A 1 112 ? 9.996 -0.221 -14.289 1.00 61.88 112 TYR A CA 1
ATOM 855 C C . TYR A 1 112 ? 11.231 -0.982 -13.797 1.00 61.88 112 TYR A C 1
ATOM 857 O O . TYR A 1 112 ? 12.326 -0.850 -14.345 1.00 61.88 112 TYR A O 1
ATOM 865 N N . SER A 1 113 ? 11.046 -1.792 -12.759 1.00 62.25 113 SER A N 1
ATOM 866 C CA . SER A 1 113 ? 12.010 -2.781 -12.272 1.00 62.25 113 SER A CA 1
ATOM 867 C C . SER A 1 113 ? 11.334 -4.151 -12.303 1.00 62.25 113 SER A C 1
ATOM 869 O O . SER A 1 113 ? 10.140 -4.223 -12.035 1.00 62.25 113 SER A O 1
ATOM 871 N N . SER A 1 114 ? 12.061 -5.222 -12.629 1.00 56.94 114 SER A N 1
ATOM 872 C CA . SER A 1 114 ? 11.515 -6.594 -12.643 1.00 56.94 114 SER A CA 1
ATOM 873 C C . SER A 1 114 ? 11.797 -7.399 -11.368 1.00 56.94 114 SER A C 1
ATOM 875 O O . SER A 1 114 ? 11.411 -8.560 -11.250 1.00 56.94 114 SER A O 1
ATOM 877 N N . ASN A 1 115 ? 12.504 -6.796 -10.408 1.00 52.34 115 ASN A N 1
ATOM 878 C CA . ASN A 1 115 ? 12.945 -7.463 -9.181 1.00 52.34 115 ASN A CA 1
ATOM 879 C C . ASN A 1 115 ? 12.830 -6.599 -7.911 1.00 52.34 115 ASN A C 1
ATOM 881 O O . ASN A 1 115 ? 13.121 -7.096 -6.824 1.00 52.34 115 ASN A O 1
ATOM 885 N N . GLY A 1 116 ? 12.476 -5.312 -8.025 1.00 51.78 116 GLY A N 1
ATOM 886 C CA . GLY A 1 116 ? 12.474 -4.366 -6.900 1.00 51.78 116 GLY A CA 1
ATOM 887 C C . GLY A 1 116 ? 13.851 -4.124 -6.255 1.00 51.78 116 GLY A C 1
ATOM 888 O O . GLY A 1 116 ? 13.919 -3.552 -5.171 1.00 51.78 116 GLY A O 1
ATOM 889 N N . GLN A 1 117 ? 14.946 -4.567 -6.889 1.00 49.78 117 GLN A N 1
ATOM 890 C CA . GLN A 1 117 ? 16.329 -4.359 -6.427 1.00 49.78 117 GLN A CA 1
ATOM 891 C C . GLN A 1 117 ? 16.971 -3.121 -7.068 1.00 49.78 117 GLN A C 1
ATOM 893 O O . GLN A 1 117 ? 18.020 -2.658 -6.618 1.00 49.78 117 GLN A O 1
ATOM 898 N N . GLY A 1 118 ? 16.350 -2.577 -8.119 1.00 52.56 118 GLY A N 1
ATOM 899 C CA . GLY A 1 118 ? 16.680 -1.256 -8.639 1.00 52.56 118 GLY A CA 1
ATOM 900 C C . GLY A 1 118 ? 16.069 -0.116 -7.831 1.00 52.56 118 GLY A C 1
ATOM 901 O O . GLY A 1 118 ? 15.299 -0.323 -6.898 1.00 52.56 118 GLY A O 1
ATOM 902 N N . ALA A 1 119 ? 16.384 1.121 -8.216 1.00 56.25 119 ALA A N 1
ATOM 903 C CA . ALA A 1 119 ? 15.961 2.337 -7.508 1.00 56.25 119 ALA A CA 1
ATOM 904 C C . ALA A 1 119 ? 14.455 2.690 -7.647 1.00 56.25 119 ALA A C 1
ATOM 906 O O . ALA A 1 119 ? 14.083 3.857 -7.525 1.00 56.25 119 ALA A O 1
ATOM 907 N N . ILE A 1 120 ? 13.590 1.707 -7.924 1.00 63.09 120 ILE A N 1
ATOM 908 C CA . ILE A 1 120 ? 12.144 1.866 -8.138 1.00 63.09 120 ILE A CA 1
ATOM 909 C C . ILE A 1 120 ? 11.402 1.027 -7.088 1.00 63.09 120 ILE A C 1
ATOM 911 O O . ILE A 1 120 ? 11.002 -0.109 -7.335 1.00 63.09 120 ILE A O 1
ATOM 915 N N . ASP A 1 121 ? 11.244 1.609 -5.897 1.00 69.88 121 ASP A N 1
ATOM 916 C CA . ASP A 1 121 ? 10.363 1.092 -4.844 1.00 69.88 121 ASP A CA 1
ATOM 917 C C . ASP A 1 121 ? 8.901 1.405 -5.215 1.00 69.88 121 ASP A C 1
ATOM 919 O O . ASP A 1 121 ? 8.190 0.580 -5.782 1.00 69.88 121 ASP A O 1
ATOM 923 N N . GLU A 1 122 ? 8.445 2.633 -4.985 1.00 79.62 122 GLU A N 1
ATOM 924 C CA . GLU A 1 122 ? 7.042 3.003 -5.181 1.00 79.62 122 GLU A CA 1
ATOM 925 C C . GLU A 1 122 ? 6.653 3.086 -6.677 1.00 79.62 122 GLU A C 1
ATOM 927 O O . GLU A 1 122 ? 7.292 3.797 -7.449 1.00 79.62 122 GLU A O 1
ATOM 932 N N . CYS A 1 123 ? 5.538 2.458 -7.064 1.00 83.94 123 CYS A N 1
ATOM 933 C CA . CYS A 1 123 ? 4.880 2.650 -8.366 1.00 83.94 123 CYS A CA 1
ATOM 934 C C . CYS A 1 123 ? 4.219 4.036 -8.452 1.00 83.94 123 CYS A C 1
ATOM 936 O O . CYS A 1 123 ? 4.484 4.820 -9.358 1.00 83.94 123 CYS A O 1
ATOM 938 N N . VAL A 1 124 ? 3.369 4.356 -7.466 1.00 82.38 124 VAL A N 1
ATOM 939 C CA . VAL A 1 124 ? 2.792 5.694 -7.262 1.00 82.38 124 VAL A CA 1
ATOM 940 C C . VAL A 1 124 ? 2.616 5.912 -5.764 1.00 82.38 124 VAL A C 1
ATOM 942 O O . VAL A 1 124 ? 1.875 5.169 -5.117 1.00 82.38 124 VAL A O 1
ATOM 945 N N . SER A 1 125 ? 3.268 6.934 -5.209 1.00 87.94 125 SER A N 1
ATOM 946 C CA . SER A 1 125 ? 3.188 7.245 -3.780 1.00 87.94 125 SER A CA 1
ATOM 947 C C . SER A 1 125 ? 2.777 8.687 -3.521 1.00 87.94 125 SER A C 1
ATOM 949 O O . SER A 1 125 ? 3.426 9.622 -3.988 1.00 87.94 125 SER A O 1
ATOM 951 N N . VAL A 1 126 ? 1.723 8.868 -2.727 1.00 77.00 126 VAL A N 1
ATOM 952 C CA . VAL A 1 126 ? 1.256 10.190 -2.299 1.00 77.00 126 VAL A CA 1
ATOM 953 C C . VAL A 1 126 ? 1.919 10.547 -0.966 1.00 77.00 126 VAL A C 1
ATOM 955 O O . VAL A 1 126 ? 1.747 9.853 0.042 1.00 77.00 126 VAL A O 1
ATOM 958 N N . LYS A 1 127 ? 2.689 11.639 -0.956 1.00 88.81 127 LYS A N 1
ATOM 959 C CA . LYS A 1 127 ? 3.391 12.166 0.227 1.00 88.81 127 LYS A CA 1
ATOM 960 C C . LYS A 1 127 ? 2.646 13.373 0.818 1.00 88.81 127 LYS A C 1
ATOM 962 O O . LYS A 1 127 ? 1.794 13.971 0.164 1.00 88.81 127 LYS A O 1
ATOM 967 N N . SER A 1 128 ? 2.952 13.735 2.063 1.00 82.38 128 SER A N 1
ATOM 968 C CA . SER A 1 128 ? 2.374 14.924 2.709 1.00 82.38 128 SER A CA 1
ATOM 969 C C . SER A 1 128 ? 3.159 16.199 2.358 1.00 82.38 128 SER A C 1
ATOM 971 O O . SER A 1 128 ? 4.387 16.134 2.349 1.00 82.38 128 SER A O 1
ATOM 973 N N . PRO A 1 129 ? 2.497 17.359 2.175 1.00 92.69 129 PRO A N 1
ATOM 974 C CA . PRO A 1 129 ? 1.045 17.540 2.098 1.00 92.69 129 PRO A CA 1
ATOM 975 C C . PRO A 1 129 ? 0.505 17.186 0.701 1.00 92.69 129 PRO A C 1
ATOM 977 O O . PRO A 1 129 ? 1.124 17.523 -0.302 1.00 92.69 129 PRO A O 1
ATOM 980 N N . SER A 1 130 ? -0.674 16.561 0.624 1.00 76.38 130 SER A N 1
ATOM 981 C CA . SER A 1 130 ? -1.383 16.327 -0.649 1.00 76.38 130 SER A CA 1
ATOM 982 C C . SER A 1 130 ? -2.894 16.422 -0.476 1.00 76.38 130 SER A C 1
ATOM 984 O O . SER A 1 130 ? -3.451 15.864 0.471 1.00 76.38 130 SER A O 1
ATOM 986 N N . LYS A 1 131 ? -3.578 17.087 -1.413 1.00 85.94 131 LYS A N 1
ATOM 987 C CA . LYS A 1 131 ? -5.045 17.165 -1.449 1.00 85.94 131 LYS A CA 1
ATOM 988 C C . LYS A 1 131 ? -5.581 16.994 -2.869 1.00 85.94 131 LYS A C 1
ATOM 990 O O . LYS A 1 131 ? -4.909 17.392 -3.812 1.00 85.94 131 LYS A O 1
ATOM 995 N N . GLN A 1 132 ? -6.800 16.464 -2.998 1.00 83.88 132 GLN A N 1
ATOM 996 C CA . GLN A 1 132 ? -7.588 16.463 -4.246 1.00 83.88 132 GLN A CA 1
ATOM 997 C C . GLN A 1 132 ? -6.902 15.772 -5.448 1.00 83.88 132 GLN A C 1
ATOM 999 O O . GLN A 1 132 ? -7.059 16.199 -6.589 1.00 83.88 132 GLN A O 1
ATOM 1004 N N . ALA A 1 133 ? -6.154 14.690 -5.208 1.00 72.56 133 ALA A N 1
ATOM 1005 C CA . ALA A 1 133 ? -5.471 13.943 -6.267 1.00 72.56 133 ALA A CA 1
ATOM 1006 C C . ALA A 1 133 ? -6.291 12.736 -6.755 1.00 72.56 133 ALA A C 1
ATOM 1008 O O . ALA A 1 133 ? -6.860 11.998 -5.947 1.00 72.56 133 ALA A O 1
ATOM 1009 N N . THR A 1 134 ? -6.281 12.498 -8.070 1.00 81.00 134 THR A N 1
ATOM 1010 C CA . THR A 1 134 ? -6.765 11.255 -8.691 1.00 81.00 134 THR A CA 1
ATOM 1011 C C . THR A 1 134 ? -5.595 10.534 -9.354 1.00 81.00 134 THR A C 1
ATOM 1013 O O . THR A 1 134 ? -4.842 11.135 -10.114 1.00 81.00 134 THR A O 1
ATOM 1016 N N . ILE A 1 135 ? -5.442 9.251 -9.038 1.00 82.81 135 ILE A N 1
ATOM 1017 C CA . ILE A 1 135 ? -4.458 8.325 -9.590 1.00 82.81 135 ILE A CA 1
ATOM 1018 C C . ILE A 1 135 ? -5.260 7.237 -10.296 1.00 82.81 135 ILE A C 1
ATOM 1020 O O . ILE A 1 135 ? -6.033 6.528 -9.645 1.00 82.81 135 ILE A O 1
ATOM 1024 N N . GLU A 1 136 ? -5.117 7.099 -11.613 1.00 81.50 136 GLU A N 1
ATOM 1025 C CA . GLU A 1 136 ? -5.959 6.163 -12.350 1.00 81.50 136 GLU A CA 1
ATOM 1026 C C . GLU A 1 136 ? -5.345 5.522 -13.588 1.00 81.50 136 GLU A C 1
ATOM 1028 O O . GLU A 1 136 ? -4.469 6.093 -14.231 1.00 81.50 136 GLU A O 1
ATOM 1033 N N . ASN A 1 137 ? -5.868 4.337 -13.925 1.00 80.00 137 ASN A N 1
ATOM 1034 C CA . ASN A 1 137 ? -5.534 3.571 -15.131 1.00 80.00 137 ASN A CA 1
ATOM 1035 C C . ASN A 1 137 ? -4.035 3.202 -15.202 1.00 80.00 137 ASN A C 1
ATOM 1037 O O . ASN A 1 137 ? -3.413 3.243 -16.262 1.00 80.00 137 ASN A O 1
ATOM 1041 N N . ILE A 1 138 ? -3.461 2.847 -14.046 1.00 80.88 138 ILE A N 1
ATOM 1042 C CA . ILE A 1 138 ? -2.041 2.515 -13.864 1.00 80.88 138 ILE A CA 1
ATOM 1043 C C . ILE A 1 138 ? -1.844 0.996 -13.863 1.00 80.88 138 ILE A C 1
ATOM 1045 O O . ILE A 1 138 ? -2.616 0.262 -13.243 1.00 80.88 138 ILE A O 1
ATOM 1049 N N . ARG A 1 139 ? -0.756 0.538 -14.491 1.00 84.25 139 ARG A N 1
ATOM 1050 C CA . ARG A 1 139 ? -0.220 -0.817 -14.323 1.00 84.25 139 ARG A CA 1
ATOM 1051 C C . ARG A 1 139 ? 1.077 -0.755 -13.528 1.00 84.25 139 ARG A C 1
ATOM 1053 O O . ARG A 1 139 ? 2.013 -0.082 -13.941 1.00 84.25 139 ARG A O 1
ATOM 1060 N N . CYS A 1 140 ? 1.125 -1.452 -12.399 1.00 83.69 140 CYS A N 1
ATOM 1061 C CA . CYS A 1 140 ? 2.323 -1.605 -11.583 1.00 83.69 140 CYS A CA 1
ATOM 1062 C C . CYS A 1 140 ? 2.903 -3.006 -11.813 1.00 83.69 140 CYS A C 1
ATOM 1064 O O . CYS A 1 140 ? 2.319 -4.012 -11.403 1.00 83.69 140 CYS A O 1
ATOM 1066 N N . ASN A 1 141 ? 4.047 -3.054 -12.490 1.00 82.69 141 ASN A N 1
ATOM 1067 C CA . ASN A 1 141 ? 4.766 -4.262 -12.883 1.00 82.69 141 ASN A CA 1
ATOM 1068 C C . ASN A 1 141 ? 5.998 -4.413 -11.968 1.00 82.69 141 ASN A C 1
ATOM 1070 O O . ASN A 1 141 ? 6.865 -3.543 -11.988 1.00 82.69 141 ASN A O 1
ATOM 1074 N N . GLN A 1 142 ? 6.032 -5.443 -11.110 1.00 79.06 142 GLN A N 1
ATOM 1075 C CA . GLN A 1 142 ? 7.200 -5.867 -10.301 1.00 79.06 142 GLN A CA 1
ATOM 1076 C C . GLN A 1 142 ? 7.908 -4.786 -9.445 1.00 79.06 142 GLN A C 1
ATOM 1078 O O . GLN A 1 142 ? 9.090 -4.873 -9.109 1.00 79.06 142 GLN A O 1
ATOM 1083 N N . SER A 1 143 ? 7.143 -3.779 -9.027 1.00 79.62 143 SER A N 1
ATOM 1084 C CA . SER A 1 143 ? 7.570 -2.691 -8.132 1.00 79.62 143 SER A CA 1
ATOM 1085 C C . SER A 1 143 ? 7.224 -2.942 -6.652 1.00 79.62 143 SER A C 1
ATOM 1087 O O . SER A 1 143 ? 6.426 -3.817 -6.317 1.00 79.62 143 SER A O 1
ATOM 1089 N N . GLY A 1 144 ? 7.694 -2.077 -5.753 1.00 81.06 144 GLY A N 1
ATOM 1090 C CA . GLY A 1 144 ? 7.175 -1.945 -4.385 1.00 81.06 144 GLY A CA 1
ATOM 1091 C C . GLY A 1 144 ? 5.677 -1.591 -4.301 1.00 81.06 144 GLY A C 1
ATOM 1092 O O . GLY A 1 144 ? 5.033 -1.910 -3.296 1.00 81.06 144 GLY A O 1
ATOM 1093 N N . GLY A 1 145 ? 5.099 -1.036 -5.375 1.00 88.38 145 GLY A N 1
ATOM 1094 C CA . GLY A 1 145 ? 3.657 -0.830 -5.564 1.00 88.38 145 GLY A CA 1
ATOM 1095 C C . GLY A 1 145 ? 3.138 0.544 -5.115 1.00 88.38 145 GLY A C 1
ATOM 1096 O O . GLY A 1 145 ? 3.904 1.502 -5.029 1.00 88.38 145 GLY A O 1
ATOM 1097 N N . SER A 1 146 ? 1.826 0.700 -4.912 1.00 92.31 146 SER A N 1
ATOM 1098 C CA . SER A 1 146 ? 1.225 2.012 -4.597 1.00 92.31 146 SER A CA 1
ATOM 1099 C C . SER A 1 146 ? 1.153 2.302 -3.096 1.00 92.31 146 SER A C 1
ATOM 1101 O O . SER A 1 146 ? 0.928 1.400 -2.287 1.00 92.31 146 SER A O 1
ATOM 1103 N N . SER A 1 147 ? 1.276 3.572 -2.694 1.00 94.88 147 SER A N 1
ATOM 1104 C CA . SER A 1 147 ? 1.221 3.928 -1.269 1.00 94.88 147 SER A CA 1
ATOM 1105 C C . SER A 1 147 ? 0.740 5.345 -0.932 1.00 94.88 147 SER A C 1
ATOM 1107 O O . SER A 1 147 ? 0.692 6.251 -1.765 1.00 94.88 147 SER A O 1
ATOM 1109 N N . ILE A 1 148 ? 0.412 5.538 0.348 1.00 95.06 148 ILE A N 1
ATOM 1110 C CA . ILE A 1 148 ? 0.336 6.844 1.011 1.00 95.06 148 ILE A CA 1
ATOM 1111 C C . ILE A 1 148 ? 1.360 6.844 2.155 1.00 95.06 148 ILE A C 1
ATOM 1113 O O . ILE A 1 148 ? 1.323 5.972 3.028 1.00 95.06 148 ILE A O 1
ATOM 1117 N N . GLY A 1 149 ? 2.252 7.839 2.171 1.00 89.88 149 GLY A N 1
ATOM 1118 C CA . GLY A 1 149 ? 3.304 7.992 3.182 1.00 89.88 149 GLY A CA 1
ATOM 1119 C C . GLY A 1 149 ? 4.699 7.511 2.751 1.00 89.88 149 GLY A C 1
ATOM 1120 O O . GLY A 1 149 ? 4.979 7.344 1.571 1.00 89.88 149 GLY A O 1
ATOM 1121 N N . SER A 1 150 ? 5.653 7.301 3.657 1.00 93.19 150 SER A N 1
ATOM 1122 C CA . SER A 1 150 ? 5.542 7.359 5.118 1.00 93.19 150 SER A CA 1
ATOM 1123 C C . SER A 1 150 ? 5.053 8.710 5.650 1.00 93.19 150 SER A C 1
ATOM 1125 O O . SER A 1 150 ? 5.536 9.755 5.221 1.00 93.19 150 SER A O 1
ATOM 1127 N N . LEU A 1 151 ? 4.105 8.691 6.589 1.00 93.56 151 LEU A N 1
ATOM 1128 C CA . LEU A 1 151 ? 3.583 9.887 7.266 1.00 93.56 151 LEU A CA 1
ATOM 1129 C C . LEU A 1 151 ? 4.037 9.962 8.730 1.00 93.56 151 LEU A C 1
ATOM 1131 O O . LEU A 1 151 ? 4.240 8.932 9.375 1.00 93.56 151 LEU A O 1
ATOM 1135 N N . LYS A 1 152 ? 4.144 11.183 9.262 1.00 92.06 152 LYS A N 1
ATOM 1136 C CA . LYS A 1 152 ? 4.413 11.471 10.682 1.00 92.06 152 LYS A CA 1
ATOM 1137 C C . LYS A 1 152 ? 3.802 12.828 11.087 1.00 92.06 152 LYS A C 1
ATOM 1139 O O . LYS A 1 152 ? 2.737 13.193 10.595 1.00 92.06 152 LYS A O 1
ATOM 1144 N N . ASP A 1 153 ? 4.467 13.564 11.968 1.00 88.25 153 ASP A N 1
ATOM 1145 C CA . ASP A 1 153 ? 4.052 14.835 12.556 1.00 88.25 153 ASP A CA 1
ATOM 1146 C C . ASP A 1 153 ? 3.473 15.827 11.545 1.00 88.25 153 ASP A C 1
ATOM 1148 O O . ASP A 1 153 ? 4.047 16.043 10.478 1.00 88.25 153 ASP A O 1
ATOM 1152 N N . GLY A 1 154 ? 2.310 16.401 11.869 1.00 93.00 154 GLY A N 1
ATOM 1153 C CA . GLY A 1 154 ? 1.648 17.413 11.037 1.00 93.00 154 GLY A CA 1
ATOM 1154 C C . GLY A 1 154 ? 1.237 16.954 9.630 1.00 93.00 154 GLY A C 1
ATOM 1155 O O . GLY A 1 154 ? 0.898 17.797 8.802 1.00 93.00 154 GLY A O 1
ATOM 1156 N N . SER A 1 155 ? 1.275 15.650 9.320 1.00 94.81 155 SER A N 1
ATOM 1157 C CA . SER A 1 155 ? 0.972 15.164 7.965 1.00 94.81 155 SER A CA 1
ATOM 1158 C C . SER A 1 155 ? -0.477 15.440 7.562 1.00 94.81 155 SER A C 1
ATOM 1160 O O . SER A 1 155 ? -1.393 15.217 8.349 1.00 94.81 155 SER A O 1
ATOM 1162 N N . VAL A 1 156 ? -0.692 15.870 6.319 1.00 95.00 156 VAL A N 1
ATOM 1163 C CA . VAL A 1 156 ? -2.009 16.242 5.783 1.00 95.00 156 VAL A CA 1
ATOM 1164 C C . VAL A 1 156 ? -2.236 15.568 4.434 1.00 95.00 156 VAL A C 1
ATOM 1166 O O . VAL A 1 156 ? -1.617 15.932 3.433 1.00 95.00 156 VAL A O 1
ATOM 1169 N N . ILE A 1 157 ? -3.166 14.611 4.408 1.00 96.19 157 ILE A N 1
ATOM 1170 C CA . ILE A 1 157 ? -3.657 13.946 3.196 1.00 96.19 157 ILE A CA 1
ATOM 1171 C C . ILE A 1 157 ? -5.191 14.029 3.166 1.00 96.19 157 ILE A C 1
ATOM 1173 O O . ILE A 1 157 ? -5.857 13.620 4.121 1.00 96.19 157 ILE A O 1
ATOM 1177 N N . GLU A 1 158 ? -5.772 14.552 2.083 1.00 96.31 158 GLU A N 1
ATOM 1178 C CA . GLU A 1 158 ? -7.2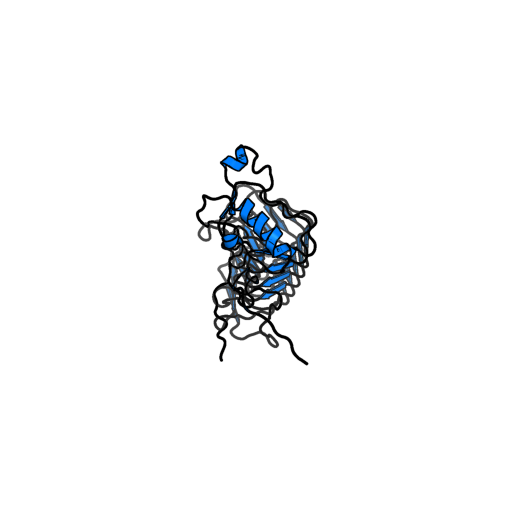27 14.753 1.976 1.00 96.31 158 GLU A CA 1
ATOM 1179 C C . GLU A 1 158 ? -7.779 14.529 0.564 1.00 96.31 158 GLU A C 1
ATOM 1181 O O . GLU A 1 158 ? -7.271 15.092 -0.402 1.00 96.31 158 GLU A O 1
ATOM 1186 N N . SER A 1 159 ? -8.887 13.791 0.456 1.00 90.56 159 SER A N 1
ATOM 1187 C CA . SER A 1 159 ? -9.647 13.625 -0.795 1.00 90.56 159 SER A CA 1
ATOM 1188 C C . SER A 1 159 ? -8.786 13.041 -1.922 1.00 90.56 159 SER A C 1
ATOM 1190 O O . SER A 1 159 ? -8.533 13.698 -2.930 1.00 90.56 159 SER A O 1
ATOM 1192 N N . ILE A 1 160 ? -8.309 11.809 -1.719 1.00 91.62 160 ILE A N 1
ATOM 1193 C CA . ILE A 1 160 ? -7.454 11.075 -2.665 1.00 91.62 160 ILE A CA 1
ATOM 1194 C C . ILE A 1 160 ? -8.235 9.909 -3.280 1.00 91.62 160 ILE A C 1
ATOM 1196 O O . ILE A 1 160 ? -8.838 9.110 -2.560 1.00 91.62 160 ILE A O 1
ATOM 1200 N N . LEU A 1 161 ? -8.191 9.783 -4.605 1.00 92.31 161 LEU A N 1
ATOM 1201 C CA . LEU A 1 161 ? -8.805 8.694 -5.362 1.00 92.31 161 LEU A CA 1
ATOM 1202 C C . LEU A 1 161 ? -7.724 7.858 -6.056 1.00 92.31 161 LEU A C 1
ATOM 1204 O O . LEU A 1 161 ? -6.964 8.384 -6.859 1.00 92.31 161 LEU A O 1
ATOM 1208 N N . PHE A 1 162 ? -7.701 6.553 -5.795 1.00 96.50 162 PHE A N 1
ATOM 1209 C CA . PHE A 1 162 ? -7.045 5.556 -6.640 1.00 96.50 162 PHE A CA 1
ATOM 1210 C C . PHE A 1 162 ? -8.126 4.742 -7.362 1.00 96.50 162 PHE A C 1
ATOM 1212 O O . PHE A 1 162 ? -9.019 4.194 -6.706 1.00 96.50 162 PHE A O 1
ATOM 1219 N N . GLN A 1 163 ? -8.064 4.627 -8.691 1.00 94.31 163 GLN A N 1
ATOM 1220 C CA . GLN A 1 163 ? -9.004 3.786 -9.440 1.00 94.31 163 GLN A CA 1
ATOM 1221 C C . GLN A 1 163 ? -8.391 3.055 -10.635 1.00 94.31 163 GLN A C 1
ATOM 1223 O O . GLN A 1 163 ? -7.487 3.566 -11.282 1.00 94.31 163 GLN A O 1
ATOM 1228 N N . ASN A 1 164 ? -8.939 1.885 -10.967 1.00 90.25 164 ASN A N 1
ATOM 1229 C CA . ASN A 1 164 ? -8.557 1.109 -12.154 1.00 90.25 164 ASN A CA 1
ATOM 1230 C C . ASN A 1 164 ? -7.045 0.801 -12.169 1.00 90.25 164 ASN A C 1
ATOM 1232 O O . ASN A 1 164 ? -6.341 1.126 -13.124 1.00 90.25 164 ASN A O 1
ATOM 1236 N N . ILE A 1 165 ? -6.541 0.231 -11.073 1.00 93.75 165 ILE A N 1
ATOM 1237 C CA . ILE A 1 165 ? -5.123 -0.109 -10.911 1.00 93.75 165 ILE A CA 1
ATOM 1238 C C . ILE A 1 165 ? -4.953 -1.610 -11.154 1.00 93.75 165 ILE A C 1
ATOM 1240 O O . ILE A 1 165 ? -5.647 -2.418 -10.532 1.00 93.75 165 ILE A O 1
ATOM 1244 N N . GLU A 1 166 ? -4.035 -2.004 -12.033 1.00 94.81 166 GLU A N 1
ATOM 1245 C CA . GLU A 1 166 ? -3.611 -3.402 -12.149 1.00 94.81 166 GLU A CA 1
ATOM 1246 C C . GLU A 1 166 ? -2.212 -3.576 -11.544 1.00 94.81 166 GLU A C 1
ATOM 1248 O O . GLU A 1 166 ? -1.292 -2.827 -11.860 1.00 94.81 166 GLU A O 1
ATOM 1253 N N . ASN A 1 167 ? -2.040 -4.567 -10.673 1.00 94.50 167 ASN A N 1
ATOM 1254 C CA . ASN A 1 167 ? -0.774 -4.888 -10.020 1.00 94.50 167 ASN A CA 1
ATOM 1255 C C . ASN A 1 167 ? -0.350 -6.310 -10.399 1.00 94.50 167 ASN A C 1
ATOM 1257 O O . ASN A 1 167 ? -1.135 -7.240 -10.215 1.00 94.50 167 ASN A O 1
ATOM 1261 N N . TYR A 1 168 ? 0.890 -6.492 -10.849 1.00 92.81 168 TYR A N 1
ATOM 1262 C CA . TYR A 1 168 ? 1.495 -7.802 -11.099 1.00 92.81 168 TYR A CA 1
ATOM 1263 C C . TYR A 1 168 ? 2.801 -7.930 -10.312 1.00 92.81 168 TYR A C 1
ATOM 1265 O O . TYR A 1 168 ? 3.710 -7.118 -10.488 1.00 92.81 168 TYR A O 1
ATOM 1273 N N . GLN A 1 169 ? 2.863 -8.927 -9.422 1.00 89.06 169 GLN A N 1
ATOM 1274 C CA . GLN A 1 169 ? 4.035 -9.268 -8.604 1.00 89.06 169 GLN A CA 1
ATOM 1275 C C . GLN A 1 169 ? 4.644 -8.083 -7.834 1.00 89.06 169 GLN A C 1
ATOM 1277 O O . GLN A 1 169 ? 5.858 -7.966 -7.684 1.00 89.06 169 GLN A O 1
ATOM 1282 N N . VAL A 1 170 ? 3.789 -7.187 -7.324 1.00 88.00 170 VAL A N 1
ATOM 1283 C CA . VAL A 1 170 ? 4.225 -6.039 -6.514 1.00 88.00 170 VAL A CA 1
ATOM 1284 C C . VAL A 1 170 ? 4.341 -6.381 -5.028 1.00 88.00 170 VAL A C 1
ATOM 1286 O O . VAL A 1 170 ? 3.598 -7.220 -4.500 1.00 88.00 170 VAL A O 1
ATOM 1289 N N . THR A 1 171 ? 5.205 -5.656 -4.314 1.00 90.50 171 THR A N 1
ATOM 1290 C CA . THR A 1 171 ? 5.325 -5.792 -2.854 1.00 90.50 171 THR A CA 1
ATOM 1291 C C . THR A 1 171 ? 4.044 -5.355 -2.142 1.00 90.50 171 THR A C 1
ATOM 1293 O O . THR A 1 171 ? 3.584 -6.066 -1.252 1.00 90.50 171 THR A O 1
ATOM 1296 N N . ASN A 1 172 ? 3.435 -4.227 -2.530 1.00 90.94 172 ASN A N 1
ATOM 1297 C CA . ASN A 1 172 ? 2.211 -3.704 -1.918 1.00 90.94 172 ASN A CA 1
ATOM 1298 C C . ASN A 1 172 ? 1.210 -3.234 -2.985 1.00 90.94 172 ASN A C 1
ATOM 1300 O O . ASN A 1 172 ? 1.410 -2.190 -3.601 1.00 90.94 172 ASN A O 1
ATOM 1304 N N . ALA A 1 173 ? 0.094 -3.941 -3.175 1.00 96.62 173 ALA A N 1
ATOM 1305 C CA . ALA A 1 173 ? -0.958 -3.466 -4.079 1.00 96.62 173 ALA A CA 1
ATOM 1306 C C . ALA A 1 173 ? -1.539 -2.118 -3.615 1.00 96.62 173 ALA A C 1
ATOM 1308 O O . ALA A 1 173 ? -1.802 -1.240 -4.435 1.00 96.62 173 ALA A O 1
ATOM 1309 N N . PHE A 1 174 ? -1.661 -1.922 -2.297 1.00 98.44 174 PHE A N 1
ATOM 1310 C CA . PHE A 1 174 ? -1.630 -0.599 -1.683 1.00 98.44 174 PHE A CA 1
ATOM 1311 C C . PHE A 1 174 ? -1.116 -0.648 -0.239 1.00 98.44 174 PHE A C 1
ATOM 1313 O O . PHE A 1 174 ? -1.551 -1.494 0.545 1.00 98.44 174 PHE A O 1
ATOM 1320 N N . MET A 1 175 ? -0.281 0.322 0.146 1.00 97.88 175 MET A N 1
ATOM 1321 C CA . MET A 1 175 ? 0.139 0.530 1.535 1.00 97.88 175 MET A CA 1
ATOM 1322 C C . MET A 1 175 ? -0.105 1.962 2.028 1.00 97.88 175 MET A C 1
ATOM 1324 O O . MET A 1 175 ? 0.531 2.900 1.554 1.00 97.88 175 MET A O 1
ATOM 1328 N N . LEU A 1 176 ? -0.924 2.145 3.067 1.00 98.31 176 LEU A N 1
ATOM 1329 C CA . LEU A 1 176 ? -0.851 3.355 3.896 1.00 98.31 176 LEU A CA 1
ATOM 1330 C C . LEU A 1 176 ? 0.113 3.091 5.053 1.00 98.31 176 LEU A C 1
ATOM 1332 O O . LEU A 1 176 ? -0.142 2.227 5.895 1.00 98.31 176 LEU A O 1
ATOM 1336 N N . LYS A 1 177 ? 1.215 3.844 5.088 1.00 95.94 177 LYS A N 1
ATOM 1337 C CA . LYS A 1 177 ? 2.283 3.721 6.086 1.00 95.94 177 LYS A CA 1
ATOM 1338 C C . LYS A 1 177 ? 2.445 5.011 6.890 1.00 95.94 177 LYS A C 1
ATOM 1340 O O . LYS A 1 177 ? 2.756 6.065 6.336 1.00 95.94 177 LYS A O 1
ATOM 1345 N N . THR A 1 178 ? 2.276 4.935 8.210 1.00 95.69 178 THR A N 1
ATOM 1346 C CA . THR A 1 178 ? 2.643 6.019 9.138 1.00 95.69 178 THR A CA 1
ATOM 1347 C C . THR A 1 178 ? 3.607 5.505 10.204 1.00 95.69 178 THR A C 1
ATOM 1349 O O . THR A 1 178 ? 3.586 4.328 10.571 1.00 95.69 178 THR A O 1
ATOM 1352 N N . TYR A 1 179 ? 4.492 6.382 10.672 1.00 93.31 179 TYR A N 1
ATOM 1353 C CA . TYR A 1 179 ? 5.413 6.084 11.765 1.00 93.31 179 TYR A CA 1
ATOM 1354 C C . TYR A 1 179 ? 4.696 6.150 13.121 1.00 93.31 179 TYR A C 1
ATOM 1356 O O . TYR A 1 179 ? 3.829 7.015 13.301 1.00 93.31 179 TYR A O 1
ATOM 1364 N N . PRO A 1 180 ? 5.080 5.309 14.097 1.00 90.75 180 PRO A N 1
ATOM 1365 C CA . PRO A 1 180 ? 4.612 5.442 15.468 1.00 90.75 180 PRO A CA 1
ATOM 1366 C C . PRO A 1 180 ? 5.216 6.687 16.140 1.00 90.75 180 PRO A C 1
ATOM 1368 O O . PRO A 1 180 ? 6.276 7.189 15.754 1.00 90.75 180 PRO A O 1
ATOM 1371 N N . GLY A 1 181 ? 4.534 7.176 17.172 1.00 86.06 181 GLY A N 1
ATOM 1372 C CA . GLY A 1 181 ? 4.866 8.402 17.888 1.00 86.06 181 GLY A CA 1
ATOM 1373 C C . GLY A 1 181 ? 4.466 9.685 17.150 1.00 86.06 181 GLY A C 1
ATOM 1374 O O . GLY A 1 181 ? 3.739 9.683 16.151 1.00 86.06 181 GLY A O 1
ATOM 1375 N N . GLY A 1 182 ? 4.975 10.795 17.682 1.00 82.00 182 GLY A N 1
ATOM 1376 C CA . GLY A 1 182 ? 4.813 12.147 17.155 1.00 82.00 182 GLY A CA 1
ATOM 1377 C C . GLY A 1 182 ? 4.623 13.185 18.266 1.00 82.00 182 GLY A C 1
ATOM 1378 O O . GLY A 1 182 ? 4.122 12.872 19.341 1.00 82.00 182 GLY A O 1
ATOM 1379 N N . ALA A 1 183 ? 5.012 14.424 17.987 1.00 86.81 183 ALA A N 1
ATOM 1380 C CA . ALA A 1 183 ? 4.774 15.618 18.790 1.00 86.81 183 ALA A CA 1
ATOM 1381 C C . ALA A 1 183 ? 3.637 16.504 18.236 1.00 86.81 183 ALA A C 1
ATOM 1383 O O . ALA A 1 183 ? 3.227 17.448 18.907 1.00 86.81 183 ALA A O 1
ATOM 1384 N N . SER A 1 184 ? 3.116 16.255 17.025 1.00 91.38 184 SER A N 1
ATOM 1385 C CA . SER A 1 184 ? 2.042 17.082 16.442 1.00 91.38 184 SER A CA 1
ATOM 1386 C C . SER A 1 184 ? 1.032 16.275 15.615 1.00 91.38 184 SER A C 1
ATOM 1388 O O . SER A 1 184 ? 1.444 15.455 14.790 1.00 91.38 184 SER A O 1
ATOM 1390 N N . PRO A 1 185 ? -0.286 16.495 15.799 1.00 93.50 185 PRO A N 1
ATOM 1391 C CA . PRO A 1 185 ? -1.320 15.714 15.129 1.00 93.50 185 PRO A CA 1
ATOM 1392 C C . PRO A 1 185 ? -1.334 15.947 13.613 1.00 93.50 185 PRO A C 1
ATOM 1394 O O . PRO A 1 185 ? -1.140 17.063 13.134 1.00 93.50 185 PRO A O 1
ATOM 1397 N N . GLY A 1 186 ? -1.609 14.882 12.865 1.00 96.56 186 GLY A N 1
ATOM 1398 C CA . GLY A 1 186 ? -1.855 14.899 11.424 1.00 96.56 186 GLY A CA 1
ATOM 1399 C C . GLY A 1 186 ? -3.090 14.072 11.062 1.00 96.56 186 GLY A C 1
ATOM 1400 O O . GLY A 1 186 ? -3.676 13.404 11.916 1.00 96.56 186 GLY A O 1
ATOM 1401 N N . TYR A 1 187 ? -3.489 14.082 9.791 1.00 98.06 187 TYR A N 1
ATOM 1402 C CA . TYR A 1 187 ? -4.606 13.277 9.302 1.00 98.06 187 TYR A CA 1
ATOM 1403 C C . TYR A 1 187 ? -4.418 12.729 7.885 1.00 98.06 187 TYR A C 1
ATOM 1405 O O . TYR A 1 187 ? -3.853 13.372 6.998 1.00 98.06 187 TYR A O 1
ATOM 1413 N N . VAL A 1 188 ? -5.015 11.557 7.667 1.00 98.69 188 VAL A N 1
ATOM 1414 C CA . VAL A 1 188 ? -5.461 11.081 6.356 1.00 98.69 188 VAL A CA 1
ATOM 1415 C C . VAL A 1 188 ? -6.980 10.975 6.399 1.00 98.69 188 VAL A C 1
ATOM 1417 O O . VAL A 1 188 ? -7.527 10.293 7.270 1.00 98.69 188 VAL A O 1
ATOM 1420 N N . LYS A 1 189 ? -7.674 11.639 5.472 1.00 98.50 189 LYS A N 1
ATOM 1421 C CA . LYS A 1 189 ? -9.136 11.546 5.370 1.00 98.50 189 LYS A CA 1
ATOM 1422 C C . LYS A 1 189 ? -9.648 11.538 3.934 1.00 98.50 189 LYS A C 1
ATOM 1424 O O . LYS A 1 189 ? -9.036 12.133 3.051 1.00 98.50 189 LYS A O 1
ATOM 1429 N N . ASN A 1 190 ? -10.812 10.923 3.732 1.00 98.25 190 ASN A N 1
ATOM 1430 C CA . ASN A 1 190 ? -11.509 10.849 2.445 1.00 98.25 190 ASN A CA 1
ATOM 1431 C C . ASN A 1 190 ? -10.642 10.164 1.370 1.00 98.25 190 ASN A C 1
ATOM 1433 O O . ASN A 1 190 ? -10.219 10.804 0.409 1.00 98.25 190 ASN A O 1
ATOM 1437 N N . VAL A 1 191 ? -10.345 8.872 1.536 1.00 98.75 191 VAL A N 1
ATOM 1438 C CA . VAL A 1 191 ? -9.571 8.104 0.540 1.00 98.75 191 VAL A CA 1
ATOM 1439 C C . VAL A 1 191 ? -10.430 7.004 -0.074 1.00 98.75 191 VAL A C 1
ATOM 1441 O O . VAL A 1 191 ? -11.001 6.179 0.638 1.00 98.75 191 VAL A O 1
ATOM 1444 N N . VAL A 1 192 ? -10.502 6.963 -1.402 1.00 98.81 192 VAL A N 1
ATOM 1445 C CA . VAL A 1 192 ? -11.231 5.929 -2.149 1.00 98.81 192 VAL A CA 1
ATOM 1446 C C . VAL A 1 192 ? -10.243 5.140 -2.996 1.00 98.81 192 VAL A C 1
ATOM 1448 O O . VAL A 1 192 ? -9.479 5.724 -3.755 1.00 98.81 192 VAL A O 1
ATOM 1451 N N . LEU A 1 193 ? -10.270 3.814 -2.878 1.00 98.75 193 LEU A N 1
ATOM 1452 C CA . LEU A 1 193 ? -9.442 2.895 -3.652 1.00 98.75 193 LEU A CA 1
ATOM 1453 C C . LEU A 1 193 ? -10.348 1.863 -4.324 1.00 98.75 193 LEU A C 1
ATOM 1455 O O . LEU A 1 193 ? -10.847 0.946 -3.664 1.00 98.75 193 LEU A O 1
ATOM 1459 N N . ARG A 1 194 ? -10.606 2.014 -5.626 1.00 98.69 194 ARG A N 1
ATOM 1460 C CA . ARG A 1 194 ? -11.609 1.206 -6.339 1.00 98.69 194 ARG A CA 1
ATOM 1461 C C . ARG A 1 194 ? -11.084 0.495 -7.582 1.00 98.69 194 ARG A C 1
ATOM 1463 O O . ARG A 1 194 ? -10.175 0.986 -8.236 1.00 98.69 194 ARG A O 1
ATOM 1470 N N . ASN A 1 195 ? -11.686 -0.640 -7.930 1.00 98.12 195 ASN A N 1
ATOM 1471 C CA . ASN A 1 195 ? -11.382 -1.397 -9.151 1.00 98.12 195 ASN A CA 1
ATOM 1472 C C . ASN A 1 195 ? -9.897 -1.810 -9.259 1.00 98.12 195 ASN A C 1
ATOM 1474 O O . ASN A 1 195 ? -9.222 -1.461 -10.226 1.00 98.12 195 ASN A O 1
ATOM 1478 N N . PHE A 1 196 ? -9.377 -2.533 -8.264 1.00 98.56 196 PHE A N 1
ATOM 1479 C CA . PHE A 1 196 ? -8.005 -3.057 -8.304 1.00 98.56 196 PHE A CA 1
ATOM 1480 C C . PHE A 1 196 ? -7.988 -4.499 -8.837 1.00 98.56 196 PHE A C 1
ATOM 1482 O O . PHE A 1 196 ? -8.775 -5.340 -8.390 1.00 98.56 196 PHE A O 1
ATOM 1489 N N . THR A 1 197 ? -7.074 -4.793 -9.763 1.00 97.81 197 THR A N 1
ATOM 1490 C CA . THR A 1 197 ? -6.778 -6.155 -10.240 1.00 97.81 197 THR A CA 1
ATOM 1491 C C . THR A 1 197 ? -5.381 -6.535 -9.772 1.00 97.81 197 THR A C 1
ATOM 1493 O O . THR A 1 197 ? -4.403 -6.088 -10.359 1.00 97.81 197 THR A O 1
ATOM 1496 N N . ASN A 1 198 ? -5.274 -7.330 -8.710 1.00 97.88 198 ASN A N 1
ATOM 1497 C CA . ASN A 1 198 ? -3.991 -7.622 -8.069 1.00 97.88 198 ASN A CA 1
ATOM 1498 C C . ASN A 1 198 ? -3.619 -9.084 -8.317 1.00 97.88 198 ASN A C 1
ATOM 1500 O O . ASN A 1 198 ? -4.426 -9.973 -8.058 1.00 97.88 198 ASN A O 1
ATOM 1504 N N . ILE A 1 199 ? -2.431 -9.329 -8.860 1.00 96.94 199 ILE A N 1
ATOM 1505 C CA . ILE A 1 199 ? -1.988 -10.629 -9.365 1.00 96.94 199 ILE A CA 1
ATOM 1506 C C . ILE A 1 199 ? -0.651 -10.959 -8.702 1.00 96.94 199 ILE A C 1
ATOM 1508 O O . ILE A 1 199 ? 0.333 -10.250 -8.904 1.00 96.94 199 ILE A O 1
ATOM 1512 N N . ASP A 1 200 ? -0.645 -12.022 -7.895 1.00 95.31 200 ASP A N 1
ATOM 1513 C CA . ASP A 1 200 ? 0.526 -12.532 -7.167 1.00 95.31 200 ASP A CA 1
ATOM 1514 C C . ASP A 1 200 ? 1.216 -11.471 -6.278 1.00 95.31 200 ASP A C 1
ATOM 1516 O O . ASP A 1 200 ? 2.437 -11.353 -6.215 1.00 95.31 200 ASP A O 1
ATOM 1520 N N . VAL A 1 201 ? 0.418 -10.640 -5.596 1.00 96.00 201 VAL A N 1
ATOM 1521 C CA . VAL A 1 201 ? 0.937 -9.526 -4.778 1.00 96.00 201 VAL A CA 1
ATOM 1522 C C . VAL A 1 201 ? 1.324 -9.974 -3.367 1.00 96.00 201 VAL A C 1
ATOM 1524 O O . VAL A 1 201 ? 0.653 -10.818 -2.768 1.00 96.00 201 VAL A O 1
ATOM 1527 N N . THR A 1 202 ? 2.385 -9.390 -2.805 1.00 95.25 202 THR A N 1
ATOM 1528 C CA . THR A 1 202 ? 2.907 -9.797 -1.486 1.00 95.25 202 THR A CA 1
ATOM 1529 C C . THR A 1 202 ? 2.066 -9.260 -0.324 1.00 95.25 202 THR A C 1
ATOM 1531 O O . THR A 1 202 ? 1.693 -10.022 0.566 1.00 95.25 202 THR A O 1
ATOM 1534 N N . TYR A 1 203 ? 1.737 -7.968 -0.330 1.00 96.25 203 TYR A N 1
ATOM 1535 C CA . TYR A 1 203 ? 0.718 -7.345 0.517 1.00 96.25 203 TYR A CA 1
ATOM 1536 C C . TYR A 1 203 ? -0.385 -6.776 -0.380 1.00 96.25 203 TYR A C 1
ATOM 1538 O O . TYR A 1 203 ? -0.105 -6.199 -1.430 1.00 96.25 203 TYR A O 1
ATOM 1546 N N . ASN A 1 204 ? -1.642 -6.933 0.033 1.00 98.12 204 ASN A N 1
ATOM 1547 C CA . ASN A 1 204 ? -2.801 -6.531 -0.763 1.00 98.12 204 ASN A CA 1
ATOM 1548 C C . ASN A 1 204 ? -3.342 -5.163 -0.304 1.00 98.12 204 ASN A C 1
ATOM 1550 O O . ASN A 1 204 ? -2.701 -4.151 -0.580 1.00 98.12 204 ASN A O 1
ATOM 1554 N N . ALA A 1 205 ? -4.466 -5.100 0.422 1.00 98.62 205 ALA A N 1
ATOM 1555 C CA . ALA A 1 205 ? -4.910 -3.870 1.080 1.00 98.62 205 ALA A CA 1
ATOM 1556 C C . ALA A 1 205 ? -4.256 -3.755 2.469 1.00 98.62 205 ALA A C 1
ATOM 1558 O O . ALA A 1 205 ? -4.704 -4.405 3.419 1.00 98.62 205 ALA A O 1
ATOM 1559 N N . TYR A 1 206 ? -3.194 -2.949 2.584 1.00 98.38 206 TYR A N 1
ATOM 1560 C CA . TYR A 1 206 ? -2.400 -2.816 3.810 1.00 98.38 206 TYR A CA 1
ATOM 1561 C C . TYR A 1 206 ? -2.488 -1.403 4.420 1.00 98.38 206 TYR A C 1
ATOM 1563 O O . TYR A 1 206 ? -2.173 -0.401 3.777 1.00 98.38 206 TYR A O 1
ATOM 1571 N N . ILE A 1 207 ? -2.871 -1.320 5.696 1.00 98.25 207 ILE A N 1
ATOM 1572 C CA . ILE A 1 207 ? -2.671 -0.143 6.553 1.00 98.25 207 ILE A CA 1
ATOM 1573 C C . ILE A 1 207 ? -1.756 -0.525 7.722 1.00 98.25 207 ILE A C 1
ATOM 1575 O O . ILE A 1 207 ? -1.983 -1.537 8.389 1.00 98.25 207 ILE A O 1
ATOM 1579 N N . THR A 1 208 ? -0.761 0.314 8.016 1.00 95.50 208 THR A N 1
ATOM 1580 C CA . THR A 1 208 ? 0.001 0.261 9.271 1.00 95.50 208 THR A CA 1
ATOM 1581 C C . THR A 1 208 ? 0.306 1.655 9.813 1.00 95.50 208 THR A C 1
ATOM 1583 O O . THR A 1 208 ? 0.822 2.518 9.099 1.00 95.50 208 THR A O 1
ATOM 1586 N N . GLN A 1 209 ? 0.031 1.854 11.103 1.00 95.44 209 GLN A N 1
ATOM 1587 C CA . GLN A 1 209 ? 0.483 3.021 11.875 1.00 95.44 209 GLN A CA 1
ATOM 1588 C C . GLN A 1 209 ? 1.776 2.740 12.681 1.00 95.44 209 GLN A C 1
ATOM 1590 O O . GLN A 1 209 ? 2.118 3.483 13.601 1.00 95.44 209 GLN A O 1
ATOM 1595 N N . TYR A 1 210 ? 2.493 1.664 12.328 1.00 93.62 210 TYR A N 1
ATOM 1596 C CA . TYR A 1 210 ? 3.722 1.184 12.976 1.00 93.62 210 TYR A CA 1
ATOM 1597 C C . TYR A 1 210 ? 4.862 0.945 11.964 1.00 93.62 210 TYR A C 1
ATOM 1599 O O . TYR A 1 210 ? 5.630 -0.014 12.074 1.00 93.62 210 TYR A O 1
ATOM 1607 N N . TRP A 1 211 ? 4.965 1.782 10.926 1.00 92.50 211 TRP A N 1
ATOM 1608 C CA . TRP A 1 211 ? 5.982 1.617 9.881 1.00 92.50 211 TRP A CA 1
ATOM 1609 C C . TRP A 1 211 ? 7.411 1.696 10.443 1.00 92.50 211 TRP A C 1
ATOM 1611 O O . TRP A 1 211 ? 7.715 2.548 11.275 1.00 92.50 211 TRP A O 1
ATOM 1621 N N . GLN A 1 212 ? 8.271 0.772 9.995 1.00 88.00 212 GLN A N 1
ATOM 1622 C CA . GLN A 1 212 ? 9.660 0.547 10.441 1.00 88.00 212 GLN A CA 1
ATOM 1623 C C . GLN A 1 212 ? 9.885 0.318 11.953 1.00 88.00 212 GLN A C 1
ATOM 1625 O O . GLN A 1 212 ? 11.013 0.027 12.341 1.00 88.00 212 GLN A O 1
ATOM 1630 N N . ASN A 1 213 ? 8.855 0.360 12.807 1.00 82.12 213 ASN A N 1
ATOM 1631 C CA . ASN A 1 213 ? 8.972 -0.025 14.215 1.00 82.12 213 ASN A CA 1
ATOM 1632 C C . ASN A 1 213 ? 7.667 -0.638 14.757 1.00 82.12 213 ASN A C 1
ATOM 1634 O O . ASN A 1 213 ? 6.888 0.006 15.460 1.00 82.12 213 ASN A O 1
ATOM 1638 N N . SER A 1 214 ? 7.464 -1.922 14.458 1.00 67.19 214 SER A N 1
ATOM 1639 C CA . SER A 1 214 ? 6.343 -2.740 14.943 1.00 67.19 214 SER A CA 1
ATOM 1640 C C . SER A 1 214 ? 6.434 -3.148 16.421 1.00 67.19 214 SER A C 1
ATOM 1642 O O . SER A 1 214 ? 5.565 -3.873 16.894 1.00 67.19 214 SER A O 1
ATOM 1644 N N . TYR A 1 215 ? 7.470 -2.704 17.140 1.00 65.19 215 TYR A N 1
ATOM 1645 C CA . TYR A 1 215 ? 7.672 -2.960 18.572 1.00 65.19 215 TYR A CA 1
ATOM 1646 C C . TYR A 1 215 ? 7.562 -1.683 19.425 1.00 65.19 215 TYR A C 1
ATOM 1648 O O . TYR A 1 215 ? 7.720 -1.736 20.643 1.00 65.19 215 TYR A O 1
ATOM 1656 N N . ALA A 1 216 ? 7.282 -0.529 18.807 1.00 68.19 216 ALA A N 1
ATOM 1657 C CA . ALA A 1 216 ? 7.069 0.723 19.519 1.00 68.19 216 ALA A CA 1
ATOM 1658 C C . ALA A 1 216 ? 5.778 0.670 20.349 1.00 68.19 216 ALA A C 1
ATOM 1660 O O . ALA A 1 216 ? 4.676 0.624 19.799 1.00 68.19 216 ALA A O 1
ATOM 1661 N N . LEU A 1 217 ? 5.911 0.756 21.673 1.00 59.12 217 LEU A N 1
ATOM 1662 C CA . LEU A 1 217 ? 4.789 1.100 22.544 1.00 59.12 217 LEU A CA 1
ATOM 1663 C C . LEU A 1 217 ? 4.325 2.530 22.231 1.00 59.12 217 LEU A C 1
ATOM 1665 O O . LEU A 1 217 ? 5.144 3.437 22.082 1.00 59.12 217 LEU A O 1
ATOM 1669 N N . GLY A 1 218 ? 3.010 2.731 22.154 1.00 62.19 218 GLY A N 1
ATOM 1670 C CA . GLY A 1 218 ? 2.406 4.017 21.811 1.00 62.19 218 GLY A CA 1
ATOM 1671 C C . GLY A 1 218 ? 1.789 4.043 20.412 1.00 62.19 218 GLY A C 1
ATOM 1672 O O . GLY A 1 218 ? 1.454 3.011 19.832 1.00 62.19 218 GLY A O 1
ATOM 1673 N N . ALA A 1 219 ? 1.567 5.251 19.903 1.00 73.19 219 ALA A N 1
ATOM 1674 C CA . ALA A 1 219 ? 0.618 5.521 18.830 1.00 73.19 219 ALA A CA 1
ATOM 1675 C C . ALA A 1 219 ? 1.185 6.472 17.780 1.00 73.19 219 ALA A C 1
ATOM 1677 O O . ALA A 1 219 ? 1.912 7.400 18.120 1.00 73.19 219 ALA A O 1
ATOM 1678 N N . SER A 1 220 ? 0.815 6.290 16.511 1.00 89.44 220 SER A N 1
ATOM 1679 C CA . SER A 1 220 ? 1.037 7.326 15.496 1.00 89.44 220 SER A CA 1
ATOM 1680 C C . SER A 1 220 ? 0.093 8.504 15.729 1.00 89.44 220 SER A C 1
ATOM 1682 O O . SER A 1 220 ? -1.113 8.295 15.876 1.00 89.44 220 SER A O 1
ATOM 1684 N N . ASN A 1 221 ? 0.613 9.734 15.692 1.00 91.62 221 ASN A N 1
ATOM 1685 C CA . ASN A 1 221 ? -0.194 10.962 15.763 1.00 91.62 221 ASN A CA 1
ATOM 1686 C C . ASN A 1 221 ? -0.911 11.331 14.448 1.00 91.62 221 ASN A C 1
ATOM 1688 O O . ASN A 1 221 ? -1.524 12.394 14.355 1.00 91.62 221 ASN A O 1
ATOM 1692 N N . VAL A 1 222 ? -0.877 10.461 13.433 1.00 96.19 222 VAL A N 1
ATOM 1693 C CA . VAL A 1 222 ? -1.654 10.622 12.196 1.00 96.19 222 VAL A CA 1
ATOM 1694 C C . VAL A 1 222 ? -2.972 9.852 12.313 1.00 96.19 222 VAL A C 1
ATOM 1696 O O . VAL A 1 222 ? -2.982 8.621 12.243 1.00 96.19 222 VAL A O 1
ATOM 1699 N N . GLN A 1 223 ? -4.088 10.570 12.468 1.00 96.94 223 GLN A N 1
ATOM 1700 C CA . GLN A 1 223 ? -5.427 9.978 12.492 1.00 96.94 223 GLN A CA 1
ATOM 1701 C C . GLN A 1 223 ? -5.850 9.549 11.082 1.00 96.94 223 GLN A C 1
ATOM 1703 O O . GLN A 1 223 ? -5.830 10.348 10.146 1.00 96.94 223 GLN A O 1
ATOM 1708 N N . LEU A 1 224 ? -6.285 8.299 10.927 1.00 98.50 224 LEU A N 1
ATOM 1709 C CA . LEU A 1 224 ? -6.790 7.769 9.657 1.00 98.50 224 LEU A CA 1
ATOM 1710 C C . LEU A 1 224 ? -8.321 7.719 9.697 1.00 98.50 224 LEU A C 1
ATOM 1712 O O . LEU A 1 224 ? -8.898 7.244 10.678 1.00 98.50 224 LEU A O 1
ATOM 1716 N N . SER A 1 225 ? -9.000 8.233 8.671 1.00 98.69 225 SER A N 1
ATOM 1717 C CA . SER A 1 225 ? -10.465 8.318 8.678 1.00 98.69 225 SER A CA 1
ATOM 1718 C C . SER A 1 225 ? -11.106 8.259 7.291 1.00 98.69 225 SER A C 1
ATOM 1720 O O . SER A 1 225 ? -10.507 8.675 6.305 1.00 98.69 225 SER A O 1
ATOM 1722 N N . ASN A 1 226 ? -12.350 7.774 7.221 1.00 98.75 226 ASN A N 1
ATOM 1723 C CA . ASN A 1 226 ? -13.184 7.773 6.009 1.00 98.75 226 ASN A CA 1
ATOM 1724 C C . ASN A 1 226 ? -12.442 7.231 4.771 1.00 98.75 226 ASN A C 1
ATOM 1726 O O . ASN A 1 226 ? -12.146 7.963 3.821 1.00 98.75 226 ASN A O 1
ATOM 1730 N N . MET A 1 227 ? -12.113 5.940 4.816 1.00 98.88 227 MET A N 1
ATOM 1731 C CA . MET A 1 227 ? -11.447 5.230 3.724 1.00 98.88 227 MET A CA 1
ATOM 1732 C C . MET A 1 227 ? -12.339 4.112 3.181 1.00 98.88 227 MET A C 1
ATOM 1734 O O . MET A 1 227 ? -12.997 3.409 3.949 1.00 98.88 227 MET A O 1
ATOM 1738 N N . THR A 1 228 ? -12.358 3.919 1.862 1.00 98.88 228 THR A N 1
ATOM 1739 C CA . THR A 1 228 ? -13.100 2.821 1.220 1.00 98.88 228 THR A CA 1
ATOM 1740 C C . THR A 1 228 ? -12.242 2.104 0.185 1.00 98.88 228 THR A C 1
ATOM 1742 O O . THR A 1 228 ? -11.887 2.681 -0.840 1.00 98.88 228 THR A O 1
ATOM 1745 N N . PHE A 1 229 ? -11.986 0.822 0.428 1.00 98.88 229 PHE A N 1
ATOM 1746 C CA . PHE A 1 229 ? -11.422 -0.136 -0.516 1.00 98.88 229 PHE A CA 1
ATOM 1747 C C . PHE A 1 229 ? -12.588 -0.910 -1.150 1.00 98.88 229 PHE A C 1
ATOM 1749 O O . PHE A 1 229 ? -13.404 -1.485 -0.425 1.00 98.88 229 PHE A O 1
ATOM 1756 N N . SER A 1 230 ? -12.729 -0.901 -2.479 1.00 98.81 230 SER A N 1
ATOM 1757 C CA . SER A 1 230 ? -13.944 -1.428 -3.129 1.00 98.81 230 SER A CA 1
ATOM 1758 C C . SER A 1 230 ? -13.731 -2.072 -4.501 1.00 98.81 230 SER A C 1
ATOM 1760 O O . SER A 1 230 ? -13.100 -1.489 -5.377 1.00 98.81 230 SER A O 1
ATOM 1762 N N . GLY A 1 231 ? -14.286 -3.268 -4.719 1.00 98.12 231 GLY A N 1
ATOM 1763 C CA . GLY A 1 231 ? -14.216 -3.944 -6.023 1.00 98.12 231 GLY A CA 1
ATOM 1764 C C . GLY A 1 231 ? -12.799 -4.400 -6.380 1.00 98.12 231 GLY A C 1
ATOM 1765 O O . GLY A 1 231 ? -12.311 -4.122 -7.473 1.00 98.12 231 GLY A O 1
ATOM 1766 N N . TRP A 1 232 ? -12.112 -5.035 -5.431 1.00 98.31 232 TRP A N 1
ATOM 1767 C CA . TRP A 1 232 ? -10.751 -5.544 -5.608 1.00 98.31 232 TRP A CA 1
ATOM 1768 C C . TRP A 1 232 ? -10.784 -7.049 -5.895 1.00 98.31 232 TRP A C 1
ATOM 1770 O O . TRP A 1 232 ? -11.512 -7.790 -5.231 1.00 98.31 232 TRP A O 1
ATOM 1780 N N . ARG A 1 233 ? -9.995 -7.521 -6.864 1.00 97.56 233 ARG A N 1
ATOM 1781 C CA . ARG A 1 233 ? -10.000 -8.932 -7.283 1.00 97.56 233 ARG A CA 1
ATOM 1782 C C . ARG A 1 233 ? -8.630 -9.456 -7.702 1.00 97.56 233 ARG A C 1
ATOM 1784 O O . ARG A 1 233 ? -7.809 -8.695 -8.209 1.00 97.56 233 ARG A O 1
ATOM 1791 N N . GLY A 1 234 ? -8.433 -10.766 -7.560 1.00 97.62 234 GLY A N 1
ATOM 1792 C CA . GLY A 1 234 ? -7.290 -11.497 -8.113 1.00 97.62 234 GLY A CA 1
ATOM 1793 C C . GLY A 1 234 ? -6.627 -12.437 -7.104 1.00 97.62 234 GLY A C 1
ATOM 1794 O O . GLY A 1 234 ? -7.324 -13.231 -6.474 1.00 97.62 234 GLY A O 1
ATOM 1795 N N . SER A 1 235 ? -5.303 -12.383 -6.953 1.00 98.00 235 SER A N 1
ATOM 1796 C CA . SER A 1 235 ? -4.530 -13.277 -6.082 1.00 98.00 235 SER A CA 1
ATOM 1797 C C . SER A 1 235 ? -3.509 -12.563 -5.191 1.00 98.00 235 SER A C 1
ATOM 1799 O O . SER A 1 235 ? -2.967 -11.513 -5.538 1.00 98.00 235 SER A O 1
ATOM 1801 N N . VAL A 1 236 ? -3.234 -13.171 -4.036 1.00 97.75 236 VAL A N 1
ATOM 1802 C CA . VAL A 1 236 ? -2.110 -12.837 -3.145 1.00 97.75 236 VAL A CA 1
ATOM 1803 C C . VAL A 1 236 ? -1.078 -13.962 -3.175 1.00 97.75 236 VAL A C 1
ATOM 1805 O O . VAL A 1 236 ? -1.451 -15.125 -3.308 1.00 97.75 236 VAL A O 1
ATOM 1808 N N . ASN A 1 237 ? 0.207 -13.640 -3.040 1.00 96.31 237 ASN A N 1
ATOM 1809 C CA . ASN A 1 237 ? 1.281 -14.617 -3.221 1.00 96.31 237 ASN A CA 1
ATOM 1810 C C . ASN A 1 237 ? 1.219 -15.782 -2.215 1.00 96.31 237 ASN A C 1
ATOM 1812 O O . ASN A 1 237 ? 1.290 -16.940 -2.620 1.00 96.31 237 ASN A O 1
ATOM 1816 N N . HIS A 1 238 ? 1.046 -15.496 -0.918 1.00 97.06 238 HIS A N 1
ATOM 1817 C CA . HIS A 1 238 ? 0.966 -16.521 0.132 1.00 97.06 238 HIS A CA 1
ATOM 1818 C C . HIS A 1 238 ? 0.002 -16.097 1.258 1.00 97.06 238 HIS A C 1
ATOM 1820 O O . HIS A 1 238 ? 0.407 -15.659 2.341 1.00 97.06 238 HIS A O 1
ATOM 1826 N N . GLY A 1 239 ? -1.297 -16.235 0.993 1.00 97.19 239 GLY A N 1
ATOM 1827 C CA . GLY A 1 239 ? -2.417 -15.722 1.786 1.00 97.19 239 GLY A CA 1
ATOM 1828 C C . GLY A 1 239 ? -2.418 -16.103 3.268 1.00 97.19 239 GLY A C 1
ATOM 1829 O O . GLY A 1 239 ? -2.823 -15.287 4.093 1.00 97.19 239 GLY A O 1
ATOM 1830 N N . GLY A 1 240 ? -1.919 -17.290 3.627 1.00 97.31 240 GLY A N 1
ATOM 1831 C CA . GLY A 1 240 ? -1.780 -17.717 5.026 1.00 97.31 240 GLY A CA 1
ATOM 1832 C C . GLY A 1 240 ? -0.777 -16.888 5.844 1.00 97.31 240 GLY A C 1
ATOM 1833 O O . GLY A 1 240 ? -0.909 -16.788 7.059 1.00 97.31 240 GLY A O 1
ATOM 1834 N N . ASN A 1 241 ? 0.190 -16.247 5.175 1.00 95.06 241 ASN A N 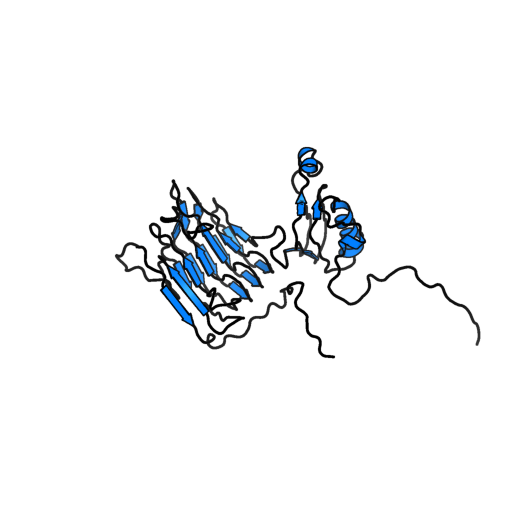1
ATOM 1835 C CA . ASN A 1 241 ? 1.183 -15.361 5.793 1.00 95.06 241 ASN A CA 1
ATOM 1836 C C . ASN A 1 241 ? 0.770 -13.883 5.684 1.00 95.06 241 ASN A C 1
ATOM 1838 O O . ASN A 1 241 ? 1.075 -13.076 6.565 1.00 95.06 241 ASN A O 1
ATOM 1842 N N . ARG A 1 242 ? 0.123 -13.513 4.569 1.00 94.81 242 ARG A N 1
ATOM 1843 C CA . ARG A 1 242 ? -0.279 -12.143 4.221 1.00 94.81 242 ARG A CA 1
ATOM 1844 C C . ARG A 1 242 ? -1.627 -12.177 3.492 1.00 94.81 242 ARG A C 1
ATOM 1846 O O . ARG A 1 242 ? -1.672 -12.437 2.292 1.00 94.81 242 ARG A O 1
ATOM 1853 N N . GLY A 1 243 ? -2.716 -11.942 4.225 1.00 96.88 243 GLY A N 1
ATOM 1854 C CA . GLY A 1 243 ? -4.076 -11.952 3.684 1.00 96.88 243 GLY A CA 1
ATOM 1855 C C . GLY A 1 243 ? -4.386 -10.838 2.678 1.00 96.88 243 GLY A C 1
ATOM 1856 O O . GLY A 1 243 ? -3.559 -9.977 2.362 1.00 96.88 243 GLY A O 1
ATOM 1857 N N . ALA A 1 244 ? -5.626 -10.834 2.195 1.00 97.56 244 ALA A N 1
ATOM 1858 C CA . ALA A 1 244 ? -6.151 -9.798 1.315 1.00 97.56 244 ALA A CA 1
ATOM 1859 C C . ALA A 1 244 ? -6.393 -8.460 2.046 1.00 97.56 244 ALA A C 1
ATOM 1861 O O . ALA A 1 244 ? -6.319 -7.398 1.424 1.00 97.56 244 ALA A O 1
ATOM 1862 N N . VAL A 1 245 ? -6.645 -8.510 3.357 1.00 98.62 245 VAL A N 1
ATOM 1863 C CA . VAL A 1 245 ? -6.880 -7.353 4.232 1.00 98.62 245 VAL A CA 1
ATOM 1864 C C . VAL A 1 245 ? -5.940 -7.416 5.435 1.00 98.62 245 VAL A C 1
ATOM 1866 O O . VAL A 1 245 ? -6.029 -8.323 6.264 1.00 98.62 245 VAL A O 1
ATOM 1869 N N . VAL A 1 246 ? -5.053 -6.425 5.566 1.00 98.25 246 VAL A N 1
ATOM 1870 C CA . VAL A 1 246 ? -4.158 -6.279 6.723 1.00 98.25 246 VAL A CA 1
ATOM 1871 C C . VAL A 1 246 ? -4.270 -4.856 7.268 1.00 98.25 246 VAL A C 1
ATOM 1873 O O . VAL A 1 246 ? -3.837 -3.902 6.629 1.00 98.25 246 VAL A O 1
ATOM 1876 N N . MET A 1 247 ? -4.861 -4.699 8.451 1.00 97.94 247 MET A N 1
ATOM 1877 C CA . MET A 1 247 ? -5.224 -3.391 9.014 1.00 97.94 247 MET A CA 1
ATOM 1878 C C . MET A 1 247 ? -4.671 -3.246 10.434 1.00 97.94 247 MET A C 1
ATOM 1880 O O . MET A 1 247 ? -5.304 -3.661 11.405 1.00 97.94 247 MET A O 1
ATOM 1884 N N . ILE A 1 248 ? -3.460 -2.697 10.555 1.00 96.06 248 ILE A N 1
ATOM 1885 C CA . ILE A 1 248 ? -2.731 -2.567 11.825 1.00 96.06 248 ILE A CA 1
ATOM 1886 C C . ILE A 1 248 ? -2.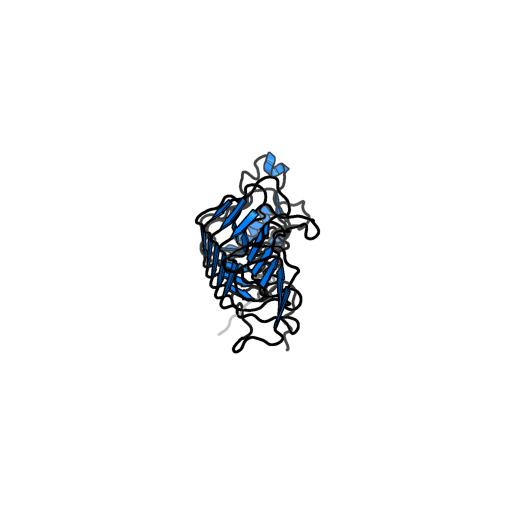866 -1.133 12.349 1.00 96.06 248 ILE A C 1
ATOM 1888 O O . ILE A 1 248 ? -2.027 -0.263 12.093 1.00 96.06 248 ILE A O 1
ATOM 1892 N N . GLY A 1 249 ? -3.975 -0.893 13.047 1.00 95.44 249 GLY A N 1
ATOM 1893 C CA . GLY A 1 249 ? -4.334 0.400 13.622 1.00 95.44 249 GLY A CA 1
ATOM 1894 C C . GLY A 1 249 ? -3.596 0.727 14.922 1.00 95.44 249 GLY A C 1
ATOM 1895 O O . GLY A 1 249 ? -3.230 -0.160 15.694 1.00 95.44 249 GLY A O 1
ATOM 1896 N N . SER A 1 250 ? -3.405 2.023 15.153 1.00 93.50 250 SER A N 1
ATOM 1897 C CA . SER A 1 250 ? -2.767 2.637 16.320 1.00 93.50 250 SER A CA 1
ATOM 1898 C C . SER A 1 250 ? -3.585 2.447 17.598 1.00 93.50 250 SER A C 1
ATOM 1900 O O . SER A 1 250 ? -4.813 2.518 17.576 1.00 93.50 250 SER A O 1
ATOM 1902 N N . GLU A 1 251 ? -2.914 2.246 18.733 1.00 90.19 251 GLU A N 1
ATOM 1903 C CA . GLU A 1 251 ? -3.587 2.030 20.019 1.00 90.19 251 GLU A CA 1
ATOM 1904 C C . GLU A 1 251 ? -4.340 3.258 20.575 1.00 90.19 251 GLU A C 1
ATOM 1906 O O . GLU A 1 251 ? -5.355 3.069 21.244 1.00 90.19 251 GLU A O 1
ATOM 1911 N N . THR A 1 252 ? -3.891 4.497 20.318 1.00 88.44 252 THR A N 1
ATOM 1912 C CA . THR A 1 252 ? -4.590 5.714 20.811 1.00 88.44 252 THR A CA 1
ATOM 1913 C C . THR A 1 252 ? -5.283 6.519 19.717 1.00 88.44 252 THR A C 1
ATOM 1915 O O . THR A 1 252 ? -6.232 7.230 20.023 1.00 88.44 252 THR A O 1
ATOM 1918 N N . ASN A 1 253 ? -4.869 6.361 18.453 1.00 92.31 253 ASN A N 1
ATOM 1919 C CA . ASN A 1 253 ? -5.534 6.959 17.288 1.00 92.31 253 ASN A CA 1
ATOM 1920 C C . ASN A 1 253 ? -6.006 5.876 16.281 1.00 92.31 253 ASN A C 1
ATOM 1922 O O . ASN A 1 253 ? -5.524 5.870 15.138 1.00 92.31 253 ASN A O 1
ATOM 1926 N N . PRO A 1 254 ? -6.886 4.926 16.685 1.00 95.69 254 PRO A N 1
ATOM 1927 C CA . PRO A 1 254 ? -7.451 3.907 15.797 1.00 95.69 254 PRO A CA 1
ATOM 1928 C C . PRO A 1 254 ? -7.983 4.481 14.476 1.00 95.69 254 PRO A C 1
ATOM 1930 O O . PRO A 1 254 ? -8.688 5.494 14.503 1.00 95.69 254 PRO A O 1
ATOM 1933 N N . PRO A 1 255 ? -7.752 3.838 13.318 1.00 97.88 255 PRO A N 1
ATOM 1934 C CA . PRO A 1 255 ? -8.415 4.206 12.075 1.00 97.88 255 PRO A CA 1
ATOM 1935 C C . PRO A 1 255 ? -9.932 4.035 12.203 1.00 97.88 255 PRO A C 1
ATOM 1937 O O . PRO A 1 255 ? -10.395 3.010 12.705 1.00 97.88 255 PRO A O 1
ATOM 1940 N N . VAL A 1 256 ? -10.711 5.014 11.736 1.00 98.12 256 VAL A N 1
ATOM 1941 C CA . VAL A 1 256 ? -12.183 5.011 11.843 1.00 98.12 256 VAL A CA 1
ATOM 1942 C C . VAL A 1 256 ? -12.869 5.161 10.490 1.00 98.12 256 VAL A C 1
ATOM 1944 O O . VAL A 1 256 ? -12.397 5.881 9.612 1.00 98.12 256 VAL A O 1
ATOM 1947 N N . ASN A 1 257 ? -14.026 4.517 10.321 1.00 98.44 257 ASN A N 1
ATOM 1948 C CA . ASN A 1 257 ? -14.744 4.475 9.045 1.00 98.44 257 ASN A CA 1
ATOM 1949 C C . ASN A 1 257 ? -13.839 3.961 7.897 1.00 98.44 257 ASN A C 1
ATOM 1951 O O . ASN A 1 257 ? -13.744 4.572 6.831 1.00 98.44 257 ASN A O 1
ATOM 1955 N N . ILE A 1 258 ? -13.134 2.851 8.149 1.00 98.81 258 ILE A N 1
ATOM 1956 C CA . ILE A 1 258 ? -12.344 2.102 7.163 1.00 98.81 258 ILE A CA 1
ATOM 1957 C C . ILE A 1 258 ? -13.198 0.951 6.630 1.00 98.81 258 ILE A C 1
ATOM 1959 O O . ILE A 1 258 ? -13.604 0.070 7.385 1.00 98.81 258 ILE A O 1
ATOM 1963 N N . ASN A 1 259 ? -13.502 0.959 5.335 1.00 98.75 259 ASN A N 1
ATOM 1964 C CA . ASN A 1 259 ? -14.466 0.036 4.744 1.00 98.75 259 ASN A CA 1
ATOM 1965 C C . ASN A 1 259 ? -13.836 -0.805 3.635 1.00 98.75 259 ASN A C 1
ATOM 1967 O O . ASN A 1 259 ? -13.251 -0.255 2.704 1.00 98.75 259 ASN A O 1
ATOM 1971 N N . VAL A 1 260 ? -14.022 -2.121 3.699 1.00 98.75 260 VAL A N 1
ATOM 1972 C CA . VAL A 1 260 ? -13.629 -3.087 2.668 1.00 98.75 260 VAL A CA 1
ATOM 1973 C C . VAL A 1 260 ? -14.893 -3.692 2.059 1.00 98.75 260 VAL A C 1
ATOM 1975 O O . VAL A 1 260 ? -15.725 -4.251 2.772 1.00 98.75 260 VAL A O 1
ATOM 1978 N N . LYS A 1 261 ? -15.068 -3.563 0.739 1.00 98.25 261 LYS A N 1
ATOM 1979 C CA . LYS A 1 261 ? -16.286 -3.983 0.024 1.00 98.25 261 LYS A CA 1
ATOM 1980 C C . LYS A 1 261 ? -15.948 -4.728 -1.263 1.00 98.25 261 LYS A C 1
ATOM 1982 O O . LYS A 1 261 ? -15.089 -4.290 -2.021 1.00 98.25 261 LYS A O 1
ATOM 1987 N N . ASN A 1 262 ? -16.671 -5.806 -1.558 1.00 97.12 262 ASN A N 1
ATOM 1988 C CA . ASN A 1 262 ? -16.554 -6.566 -2.811 1.00 97.12 262 ASN A CA 1
ATOM 1989 C C . ASN A 1 262 ? -15.092 -6.961 -3.121 1.00 97.12 262 ASN A C 1
ATOM 1991 O O . ASN A 1 262 ? -14.541 -6.588 -4.156 1.00 97.12 262 ASN A O 1
ATOM 1995 N N . PHE A 1 263 ? -14.455 -7.660 -2.179 1.00 97.19 263 PHE A N 1
ATOM 1996 C CA . PHE A 1 263 ? -13.132 -8.265 -2.351 1.00 97.19 263 PHE A CA 1
ATOM 1997 C C . PHE A 1 263 ? -13.298 -9.722 -2.804 1.00 97.19 263 PHE A C 1
ATOM 1999 O O . PHE A 1 263 ? -14.090 -10.451 -2.210 1.00 97.19 263 PHE A O 1
ATOM 2006 N N . SER A 1 264 ? -12.557 -10.154 -3.828 1.00 96.19 264 SER A N 1
ATOM 2007 C CA . SER A 1 264 ? -12.538 -11.552 -4.285 1.00 96.19 264 SER A CA 1
ATOM 2008 C C . SER A 1 264 ? -11.107 -12.010 -4.560 1.00 96.19 264 SER A C 1
ATOM 2010 O O . SER A 1 264 ? -10.524 -11.706 -5.604 1.00 96.19 264 SER A O 1
ATOM 2012 N N . PHE A 1 265 ? -10.530 -12.706 -3.581 1.00 97.31 265 PHE A N 1
ATOM 2013 C CA . PHE A 1 265 ? -9.128 -13.107 -3.569 1.00 97.31 265 PHE A CA 1
ATOM 2014 C C . PHE A 1 265 ? -8.951 -14.568 -3.182 1.00 97.31 265 PHE A C 1
ATOM 2016 O O . PHE A 1 265 ? -9.656 -15.081 -2.315 1.00 97.31 265 PHE A O 1
ATOM 2023 N N . TRP A 1 266 ? -7.938 -15.193 -3.775 1.00 98.25 266 TRP A N 1
ATOM 2024 C CA . TRP A 1 266 ? -7.376 -16.450 -3.300 1.00 98.25 266 TRP A CA 1
ATOM 2025 C C . TRP A 1 266 ? -5.843 -16.384 -3.283 1.00 98.25 266 TRP A C 1
ATOM 2027 O O . TRP A 1 266 ? -5.250 -15.398 -3.730 1.00 98.25 266 TRP A O 1
ATOM 2037 N N . THR A 1 267 ? -5.201 -17.401 -2.716 1.00 97.88 267 THR A N 1
ATOM 2038 C CA . THR A 1 267 ? -3.740 -17.486 -2.638 1.00 97.88 267 THR A CA 1
ATOM 2039 C C . THR A 1 267 ? -3.144 -18.184 -3.863 1.00 97.88 267 THR A C 1
ATOM 2041 O O . THR A 1 267 ? -3.778 -19.070 -4.435 1.00 97.88 267 THR A O 1
ATOM 2044 N N . VAL A 1 268 ? -1.930 -17.793 -4.263 1.00 95.69 268 VAL A N 1
ATOM 2045 C CA . VAL A 1 268 ? -1.121 -18.528 -5.253 1.00 95.69 268 VAL A CA 1
ATOM 2046 C C . VAL A 1 268 ? -0.434 -19.719 -4.581 1.00 95.69 268 VAL A C 1
ATOM 2048 O O . VAL A 1 268 ? -0.523 -20.837 -5.075 1.00 95.69 268 VAL A O 1
ATOM 2051 N N . ASN A 1 269 ? 0.190 -19.492 -3.421 1.00 94.81 269 ASN A N 1
ATOM 2052 C CA . ASN A 1 269 ? 0.910 -20.506 -2.653 1.00 94.81 269 ASN A CA 1
ATOM 2053 C C . ASN A 1 269 ? 0.191 -20.849 -1.340 1.00 94.81 269 ASN A C 1
ATOM 2055 O O . ASN A 1 269 ? -0.390 -19.981 -0.681 1.00 94.81 269 ASN A O 1
ATOM 2059 N N . GLY A 1 270 ? 0.246 -22.118 -0.935 1.00 96.00 270 GLY A N 1
ATOM 2060 C CA . GLY A 1 270 ? -0.513 -22.630 0.208 1.00 96.00 270 GLY A CA 1
ATOM 2061 C C . GLY A 1 270 ? -2.014 -22.772 -0.085 1.00 96.00 270 GLY A C 1
ATOM 2062 O O . GLY A 1 270 ? -2.442 -22.793 -1.235 1.00 96.00 270 GLY A O 1
ATOM 2063 N N . ASN A 1 271 ? -2.822 -22.911 0.968 1.00 97.00 271 ASN A N 1
ATOM 2064 C CA . ASN A 1 271 ? -4.236 -23.306 0.878 1.00 97.00 271 ASN A CA 1
ATOM 2065 C C . ASN A 1 271 ? -5.184 -22.442 1.733 1.00 97.00 271 ASN A C 1
ATOM 2067 O O . ASN A 1 271 ? -6.284 -22.879 2.072 1.00 97.00 271 ASN A O 1
ATOM 2071 N N . SER A 1 272 ? -4.768 -21.232 2.114 1.00 98.31 272 SER A N 1
ATOM 2072 C CA . SER A 1 272 ? -5.582 -20.324 2.927 1.00 98.31 272 SER A CA 1
ATOM 2073 C C . SER A 1 272 ? -5.288 -18.847 2.658 1.00 98.31 272 SER A C 1
ATOM 2075 O O . SER A 1 272 ? -4.228 -18.482 2.144 1.00 98.31 272 SER A O 1
ATOM 2077 N N . VAL A 1 273 ? -6.239 -17.990 3.036 1.00 98.50 273 VAL A N 1
ATOM 2078 C CA . VAL A 1 273 ? -6.084 -16.530 3.113 1.00 98.50 273 VAL A CA 1
ATOM 2079 C C . VAL A 1 273 ? -6.439 -16.094 4.532 1.00 98.50 273 VAL A C 1
ATOM 2081 O O . VAL A 1 273 ? -7.542 -16.378 4.997 1.00 98.50 273 VAL A O 1
ATOM 2084 N N . VAL A 1 274 ? -5.505 -15.434 5.223 1.00 98.38 274 VAL A N 1
ATOM 2085 C CA . VAL A 1 274 ? -5.638 -15.013 6.626 1.00 98.38 274 VAL A CA 1
ATOM 2086 C C . VAL A 1 274 ? -5.592 -13.488 6.708 1.00 98.38 274 VAL A C 1
ATOM 2088 O O . VAL A 1 274 ? -4.527 -12.868 6.758 1.00 98.38 274 VAL A O 1
ATOM 2091 N N . ASP A 1 275 ? -6.773 -12.879 6.719 1.00 98.50 275 ASP A N 1
ATOM 2092 C CA . ASP A 1 275 ? -6.949 -11.444 6.930 1.00 98.50 275 ASP A CA 1
ATOM 2093 C C . ASP A 1 275 ? -6.752 -11.099 8.413 1.00 98.50 275 ASP A C 1
ATOM 2095 O O . ASP A 1 275 ? -7.161 -11.855 9.300 1.00 98.50 275 ASP A O 1
ATOM 2099 N N . ARG A 1 276 ? -6.116 -9.955 8.697 1.00 98.12 276 ARG A N 1
ATOM 2100 C CA . ARG A 1 276 ? -5.631 -9.601 10.042 1.00 98.12 276 ARG A CA 1
ATOM 2101 C C . ARG A 1 276 ? -5.866 -8.132 10.385 1.00 98.12 276 ARG A C 1
ATOM 2103 O O . ARG A 1 276 ? -5.313 -7.248 9.733 1.00 98.12 276 ARG A O 1
ATOM 2110 N N . CYS A 1 277 ? -6.605 -7.870 11.463 1.00 98.44 277 CYS A N 1
ATOM 2111 C CA . CYS A 1 277 ? -6.972 -6.516 11.882 1.00 98.44 277 CYS A CA 1
ATOM 2112 C C . CYS A 1 277 ? -6.711 -6.278 13.377 1.00 98.44 277 CYS A C 1
ATOM 2114 O O . CYS A 1 277 ? -7.122 -7.077 14.217 1.00 98.44 277 CYS A O 1
ATOM 2116 N N . SER A 1 278 ? -6.127 -5.135 13.733 1.00 96.38 278 SER A N 1
ATOM 2117 C CA . SER A 1 278 ? -6.012 -4.633 15.112 1.00 96.38 278 SER A CA 1
ATOM 2118 C C . SER A 1 278 ? -6.430 -3.165 15.176 1.00 96.38 278 SER A C 1
ATOM 2120 O O . SER A 1 278 ? -6.188 -2.418 14.226 1.00 96.38 278 SER A O 1
ATOM 2122 N N . SER A 1 279 ? -7.066 -2.759 16.281 1.00 96.38 279 SER A N 1
ATOM 2123 C CA . SER A 1 279 ? -7.444 -1.364 16.587 1.00 96.38 279 SER A CA 1
ATOM 2124 C C . SER A 1 279 ? -7.955 -0.548 15.381 1.00 96.38 279 SER A C 1
ATOM 2126 O O . SER A 1 279 ? -7.541 0.588 15.199 1.00 96.38 279 SER A O 1
ATOM 2128 N N . THR A 1 280 ? -8.809 -1.127 14.524 1.00 97.88 280 THR A N 1
ATOM 2129 C CA . THR A 1 280 ? -9.311 -0.516 13.277 1.00 97.88 280 THR A CA 1
ATOM 2130 C C . THR A 1 280 ? -10.829 -0.652 13.181 1.00 97.88 280 THR A C 1
ATOM 2132 O O . THR A 1 280 ? -11.372 -1.740 13.357 1.00 97.88 280 THR A O 1
ATOM 2135 N N . TYR A 1 281 ? -11.524 0.443 12.876 1.00 98.62 281 TYR A N 1
ATOM 2136 C CA . TYR A 1 281 ? -12.983 0.519 12.922 1.00 98.62 281 TYR A CA 1
ATOM 2137 C C . TYR A 1 281 ? -13.626 0.872 11.579 1.00 98.62 281 TYR A C 1
ATOM 2139 O O . TYR A 1 281 ? -13.189 1.785 10.876 1.00 98.62 281 TYR A O 1
ATOM 2147 N N . GLY A 1 282 ? -14.734 0.202 11.263 1.00 98.38 282 GLY A N 1
ATOM 2148 C CA . GLY A 1 282 ? -15.506 0.402 10.038 1.00 98.38 282 GLY A CA 1
ATOM 2149 C C . GLY A 1 282 ? -16.273 -0.858 9.642 1.00 98.38 282 GLY A C 1
ATOM 2150 O O . GLY A 1 282 ? -17.104 -1.320 10.421 1.00 98.38 282 GLY A O 1
ATOM 2151 N N . SER A 1 283 ? -16.038 -1.399 8.443 1.00 98.31 283 SER A N 1
ATOM 2152 C CA . SER A 1 283 ? -16.746 -2.598 7.964 1.00 98.31 283 SER A CA 1
ATOM 2153 C C . SER A 1 283 ? -15.949 -3.443 6.961 1.00 98.31 283 SER A C 1
ATOM 2155 O O . SER A 1 283 ? -15.149 -2.916 6.190 1.00 98.31 283 SER A O 1
ATOM 2157 N N . GLY A 1 284 ? -16.222 -4.752 6.937 1.00 97.69 284 GLY A N 1
ATOM 2158 C CA . GLY A 1 284 ? -15.668 -5.706 5.969 1.00 97.69 284 GLY A CA 1
ATOM 2159 C C . GLY A 1 284 ? -14.469 -6.508 6.489 1.00 97.69 284 GLY A C 1
ATOM 2160 O O . GLY A 1 284 ? -13.597 -5.978 7.177 1.00 97.69 284 GLY A O 1
ATOM 2161 N N . SER A 1 285 ? -14.426 -7.800 6.139 1.00 97.00 285 SER A N 1
ATOM 2162 C CA . SER A 1 285 ? -13.437 -8.771 6.639 1.00 97.00 285 SER A CA 1
ATOM 2163 C C . SER A 1 285 ? -13.270 -8.686 8.173 1.00 97.00 285 SER A C 1
ATOM 2165 O O . SER A 1 285 ? -14.262 -8.669 8.898 1.00 97.00 285 SER A O 1
ATOM 2167 N N . CYS A 1 286 ? -12.038 -8.625 8.679 1.00 98.00 286 CYS A N 1
ATOM 2168 C CA . CYS A 1 286 ? -11.697 -8.583 10.099 1.00 98.00 286 CYS A CA 1
ATOM 2169 C C . CYS A 1 286 ? -11.920 -7.221 10.798 1.00 98.00 286 CYS A C 1
ATOM 2171 O O . CYS A 1 286 ? -11.613 -7.089 11.988 1.00 98.00 286 CYS A O 1
ATOM 2173 N N . ILE A 1 287 ? -12.403 -6.191 10.090 1.00 98.56 287 ILE A N 1
ATOM 2174 C CA . ILE A 1 287 ? -12.571 -4.837 10.641 1.00 98.56 287 ILE A CA 1
ATOM 2175 C C . ILE A 1 287 ? -13.781 -4.806 11.582 1.00 98.56 287 ILE A C 1
ATOM 2177 O O . ILE A 1 287 ? -14.888 -5.187 11.199 1.00 98.56 287 ILE A O 1
ATOM 2181 N N . LYS A 1 288 ? -13.596 -4.313 12.814 1.00 98.00 288 LYS A N 1
ATOM 2182 C CA . LYS A 1 288 ? -14.691 -4.229 13.791 1.00 98.00 288 LYS A CA 1
ATOM 2183 C C . LYS A 1 288 ? -15.610 -3.043 13.500 1.00 98.00 288 LYS A C 1
ATOM 2185 O O . LYS A 1 288 ? -15.153 -1.946 13.181 1.00 98.00 288 LYS A O 1
ATOM 2190 N N . ALA A 1 289 ? -16.912 -3.240 13.684 1.00 97.44 289 ALA A N 1
ATOM 2191 C CA . ALA A 1 289 ? -17.867 -2.138 13.699 1.00 97.44 289 ALA A CA 1
ATOM 2192 C C . ALA A 1 289 ? -17.627 -1.232 14.920 1.00 97.44 289 ALA A C 1
ATOM 2194 O O . ALA A 1 289 ? -17.348 -1.720 16.016 1.00 97.44 289 ALA A O 1
ATOM 2195 N N . LEU A 1 290 ? -17.770 0.084 14.740 1.00 95.44 290 LEU A N 1
ATOM 2196 C CA . LEU A 1 290 ? -17.848 1.032 15.852 1.00 95.44 290 LEU A CA 1
ATOM 2197 C C . LEU A 1 290 ? -19.326 1.190 16.256 1.00 95.44 290 LEU A C 1
ATOM 2199 O O . LEU A 1 29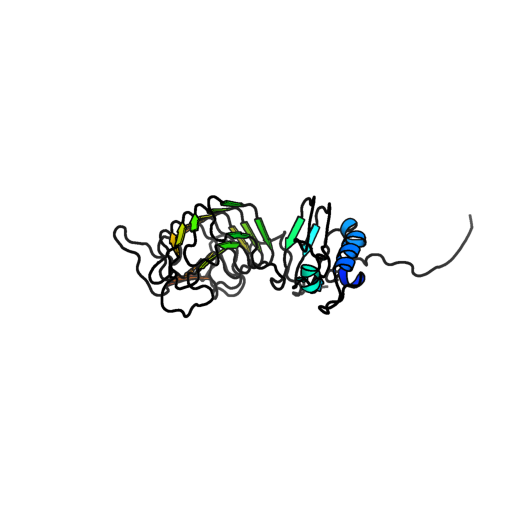0 ? -20.142 1.502 15.385 1.00 95.44 290 LEU A O 1
ATOM 2203 N N . PRO A 1 291 ? -19.708 0.989 17.531 1.00 91.62 291 PRO A N 1
ATOM 2204 C CA . PRO A 1 291 ? -21.077 1.244 17.975 1.00 91.62 291 PRO A CA 1
ATOM 2205 C C . PRO A 1 291 ? -21.472 2.711 17.763 1.00 91.62 291 PRO A C 1
ATOM 2207 O O . PRO A 1 291 ? -20.656 3.604 17.965 1.00 91.62 291 PRO A O 1
ATOM 2210 N N . ALA A 1 292 ? -22.741 2.985 17.446 1.00 86.69 292 ALA A N 1
ATOM 2211 C CA . ALA A 1 292 ? -23.231 4.332 17.104 1.00 86.69 292 ALA A CA 1
ATOM 2212 C C . ALA A 1 292 ? -23.080 5.412 18.207 1.00 86.69 292 ALA A C 1
ATOM 2214 O O . ALA A 1 292 ? -23.312 6.589 17.947 1.00 86.69 292 ALA A O 1
ATOM 2215 N N . LYS A 1 293 ? -22.704 5.024 19.434 1.00 87.25 293 LYS A N 1
ATOM 2216 C CA . LYS A 1 293 ? -22.343 5.918 20.553 1.00 87.25 293 LYS A CA 1
ATOM 2217 C C . LYS A 1 293 ? -21.009 5.526 21.220 1.00 87.25 293 LYS A C 1
ATOM 2219 O O . LYS A 1 293 ? -20.764 5.893 22.363 1.00 87.25 293 LYS A O 1
ATOM 2224 N N . GLY A 1 294 ? -20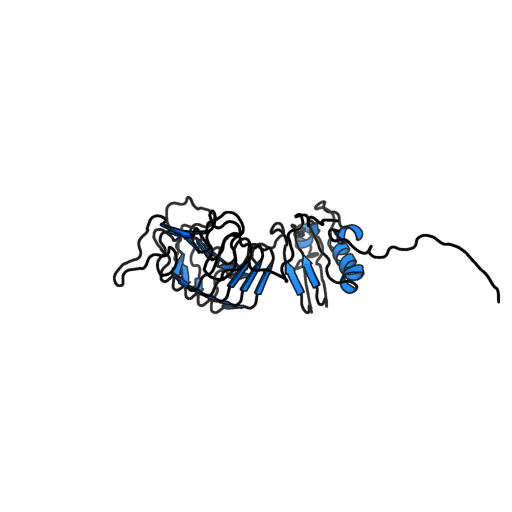.186 4.719 20.549 1.00 87.81 294 GLY A N 1
ATOM 2225 C CA . GLY A 1 294 ? -18.908 4.232 21.066 1.00 87.81 294 GLY A CA 1
ATOM 2226 C C . GLY A 1 294 ? -17.731 5.073 20.581 1.00 87.81 294 GLY A C 1
ATOM 2227 O O . GLY A 1 294 ? -17.632 5.378 19.395 1.00 87.81 294 GLY A O 1
ATOM 2228 N N . SER A 1 295 ? -16.808 5.395 21.485 1.00 93.62 295 SER A N 1
ATOM 2229 C CA . SER A 1 295 ? -15.485 5.914 21.118 1.00 93.62 295 SER A CA 1
ATOM 2230 C C . SER A 1 295 ? -14.588 4.773 20.623 1.00 93.62 295 SER A C 1
ATOM 2232 O O . SER A 1 295 ? -14.674 3.665 21.160 1.00 93.62 295 SER A O 1
ATOM 2234 N N . PRO A 1 296 ? -13.708 5.004 19.633 1.00 95.00 296 PRO A N 1
ATOM 2235 C CA . PRO A 1 296 ? -12.765 3.989 19.189 1.00 95.00 296 PRO A CA 1
ATOM 2236 C C . PRO A 1 296 ? -11.711 3.725 20.274 1.00 95.00 296 PRO A C 1
ATOM 2238 O O . PRO A 1 296 ? -11.069 4.646 20.772 1.00 95.00 296 PRO A O 1
ATOM 2241 N N . THR A 1 297 ? -11.512 2.458 20.624 1.00 94.06 297 THR A N 1
ATOM 2242 C CA . THR A 1 297 ? -10.506 2.010 21.603 1.00 94.06 297 THR A CA 1
ATOM 2243 C C . THR A 1 297 ? -9.581 0.961 20.994 1.00 94.06 297 THR A C 1
ATOM 2245 O O . THR A 1 297 ? -9.924 0.327 19.990 1.00 94.06 297 THR A O 1
ATOM 2248 N N . LYS A 1 298 ? -8.405 0.739 21.593 1.00 94.06 298 LYS A N 1
ATOM 2249 C CA . LYS A 1 298 ? -7.532 -0.352 21.152 1.00 94.06 298 LYS A CA 1
ATOM 2250 C C . LYS A 1 298 ? -8.185 -1.720 21.325 1.00 94.06 298 LYS A C 1
ATOM 2252 O O . LYS A 1 298 ? -8.884 -1.963 22.307 1.00 94.06 298 LYS A O 1
ATOM 2257 N N . TYR A 1 299 ? -7.905 -2.637 20.404 1.00 95.06 299 TYR A N 1
ATOM 2258 C CA . TYR A 1 299 ? -8.297 -4.035 20.553 1.00 95.06 299 TYR A CA 1
ATOM 2259 C C . TYR A 1 299 ? -7.236 -4.982 19.979 1.00 95.06 299 TYR A C 1
ATOM 2261 O O . TYR A 1 299 ? -6.652 -4.716 18.927 1.00 95.06 299 TYR A O 1
ATOM 2269 N N . ALA A 1 300 ? -7.020 -6.104 20.673 1.00 94.94 300 ALA A N 1
ATOM 2270 C CA . ALA A 1 300 ? -6.063 -7.137 20.284 1.00 94.94 300 ALA A CA 1
ATOM 2271 C C . ALA A 1 300 ? -6.396 -7.751 18.914 1.00 94.94 300 ALA A C 1
ATOM 2273 O O . ALA A 1 300 ? -7.569 -7.907 18.568 1.00 94.94 300 ALA A O 1
ATOM 2274 N N . THR A 1 301 ? -5.358 -8.105 18.156 1.00 95.88 301 THR A N 1
ATOM 2275 C CA . THR A 1 301 ? -5.445 -8.605 16.779 1.00 95.88 301 THR A CA 1
ATOM 2276 C C . THR A 1 301 ? -6.485 -9.712 16.607 1.00 95.88 301 THR A C 1
ATOM 2278 O O . THR A 1 301 ? -6.411 -10.750 17.262 1.00 95.88 301 THR A O 1
ATOM 2281 N N . VAL A 1 302 ? -7.422 -9.502 15.682 1.00 98.00 302 VAL A N 1
ATOM 2282 C CA . VAL A 1 302 ? -8.397 -10.502 15.234 1.00 98.00 302 VAL A CA 1
ATOM 2283 C C . VAL A 1 302 ? -8.080 -10.959 13.813 1.00 98.00 302 VAL A C 1
ATOM 2285 O O . VAL A 1 302 ? -7.476 -10.222 13.027 1.00 98.00 302 VAL A O 1
ATOM 2288 N N . TYR A 1 303 ? -8.512 -12.175 13.497 1.00 98.25 303 TYR A N 1
ATOM 2289 C CA . TYR A 1 303 ? -8.227 -12.861 12.243 1.00 98.25 303 TYR A CA 1
ATOM 2290 C C . TYR A 1 303 ? -9.524 -13.318 11.574 1.00 98.25 303 TYR A C 1
ATOM 2292 O O . TYR A 1 303 ? -10.466 -13.715 12.258 1.00 98.25 303 TYR A O 1
ATOM 2300 N N . VAL A 1 304 ? -9.549 -13.309 10.243 1.00 98.06 304 VAL A N 1
ATOM 2301 C CA . VAL A 1 304 ? -10.573 -13.977 9.426 1.00 98.06 304 VAL A CA 1
ATOM 2302 C C . VAL A 1 304 ? -9.841 -14.887 8.447 1.00 98.06 304 VAL A C 1
ATOM 2304 O O . VAL A 1 304 ? -8.959 -14.433 7.726 1.00 98.06 304 VAL A O 1
ATOM 2307 N N . THR A 1 305 ? -10.168 -16.180 8.455 1.00 98.31 305 THR A N 1
ATOM 2308 C CA . THR A 1 305 ? -9.477 -17.193 7.642 1.00 98.31 305 THR A CA 1
ATOM 2309 C C . THR A 1 305 ? -10.430 -17.802 6.626 1.00 98.31 305 THR A C 1
ATOM 2311 O O . THR A 1 305 ? -11.459 -18.357 7.006 1.00 98.31 305 THR A O 1
ATOM 2314 N N . ALA A 1 306 ? -10.066 -17.742 5.347 1.00 97.88 306 ALA A N 1
ATOM 2315 C CA . ALA A 1 306 ? -10.693 -18.519 4.284 1.00 97.88 306 ALA A CA 1
ATOM 2316 C C . ALA A 1 306 ? -9.827 -19.746 3.961 1.00 97.88 306 ALA A C 1
ATOM 2318 O O . ALA A 1 306 ? -8.621 -19.616 3.749 1.00 97.88 306 ALA A O 1
ATOM 2319 N N . THR A 1 307 ? -10.447 -20.926 3.910 1.00 97.69 307 THR A N 1
ATOM 2320 C CA . THR A 1 307 ? -9.812 -22.226 3.604 1.00 97.69 307 THR A CA 1
ATOM 2321 C C . THR A 1 307 ? -10.223 -22.797 2.241 1.00 97.69 307 THR A C 1
ATOM 2323 O O . THR A 1 307 ? -9.808 -23.893 1.877 1.00 97.69 307 THR A O 1
ATOM 2326 N N . ALA A 1 308 ? -11.016 -22.049 1.470 1.00 97.31 308 ALA A N 1
ATOM 2327 C CA . ALA A 1 308 ? -11.374 -22.343 0.088 1.00 97.31 308 ALA A CA 1
ATOM 2328 C C . ALA A 1 308 ? -11.484 -21.039 -0.719 1.00 97.31 308 ALA A C 1
ATOM 2330 O O . ALA A 1 308 ? -11.786 -19.980 -0.158 1.00 97.31 308 ALA A O 1
ATOM 2331 N N . ALA A 1 309 ? -11.259 -21.123 -2.032 1.00 96.81 309 ALA A N 1
ATOM 2332 C CA . ALA A 1 309 ? -11.389 -19.987 -2.940 1.00 96.81 309 ALA A CA 1
ATOM 2333 C C . ALA A 1 309 ? -12.845 -19.469 -3.007 1.00 96.81 309 ALA A C 1
ATOM 2335 O O . ALA A 1 309 ? -13.781 -20.265 -2.877 1.00 96.81 309 ALA A O 1
ATOM 2336 N N . PRO A 1 310 ? -13.068 -18.161 -3.248 1.00 94.94 310 PRO A N 1
ATOM 2337 C CA . PRO A 1 310 ? -14.409 -17.626 -3.476 1.00 94.94 310 PRO A CA 1
ATOM 2338 C C . PRO A 1 310 ? -15.119 -18.328 -4.643 1.00 94.94 310 PRO A C 1
ATOM 2340 O O . PRO A 1 310 ? -14.491 -18.697 -5.636 1.00 94.94 310 PRO A O 1
ATOM 2343 N N . ALA A 1 311 ? -16.443 -18.481 -4.559 1.00 93.56 311 ALA A N 1
ATOM 2344 C CA . ALA A 1 311 ? -17.223 -19.101 -5.629 1.00 93.56 311 ALA A CA 1
ATOM 2345 C C . ALA A 1 311 ? -17.052 -18.339 -6.959 1.00 93.56 311 ALA A C 1
ATOM 2347 O O . ALA A 1 311 ? -17.196 -17.117 -7.007 1.00 93.56 311 ALA A O 1
ATOM 2348 N N . GLY A 1 312 ? -16.727 -19.062 -8.035 1.00 90.12 312 GLY A N 1
ATOM 2349 C CA . GLY A 1 312 ? -16.432 -18.474 -9.346 1.00 90.12 312 GLY A CA 1
ATOM 2350 C C . GLY A 1 312 ? -15.069 -17.775 -9.455 1.00 90.12 312 GLY A C 1
ATOM 2351 O O . GLY A 1 312 ? -14.799 -17.149 -10.479 1.00 90.12 312 GLY A O 1
ATOM 2352 N N . TRP A 1 313 ? -14.200 -17.863 -8.441 1.00 94.00 313 TRP A N 1
ATOM 2353 C CA . TRP A 1 313 ? -12.821 -17.391 -8.554 1.00 94.00 313 TRP A CA 1
ATOM 2354 C C . TRP A 1 313 ? -12.035 -18.242 -9.559 1.00 94.00 313 TRP A C 1
ATOM 2356 O O . TRP A 1 313 ? -12.110 -19.470 -9.554 1.00 94.00 313 TRP A O 1
ATOM 2366 N N . VAL A 1 314 ? -11.248 -17.571 -10.398 1.00 89.31 314 VAL A N 1
ATOM 2367 C CA . VAL A 1 314 ? -10.322 -18.180 -11.357 1.00 89.31 314 VAL A CA 1
ATOM 2368 C C . VAL A 1 314 ? -8.962 -17.507 -11.227 1.00 89.31 314 VAL A C 1
ATOM 2370 O O . VAL A 1 314 ? -8.896 -16.301 -10.975 1.00 89.31 314 VAL A O 1
ATOM 2373 N N . THR A 1 315 ? -7.881 -18.264 -11.421 1.00 89.31 315 THR A N 1
ATOM 2374 C CA . THR A 1 315 ? -6.515 -17.733 -11.335 1.00 89.31 315 THR A CA 1
ATOM 2375 C C . THR A 1 315 ? -6.330 -16.588 -12.335 1.00 89.31 315 THR A C 1
ATOM 2377 O O . THR A 1 315 ? -6.423 -16.824 -13.546 1.00 89.31 315 THR A O 1
ATOM 2380 N N . PRO A 1 316 ? -6.091 -15.345 -11.874 1.00 89.38 316 PRO A N 1
ATOM 2381 C CA . PRO A 1 316 ? -5.944 -14.208 -12.770 1.00 89.38 316 PRO A CA 1
ATOM 2382 C C . PRO A 1 316 ? -4.636 -14.323 -13.559 1.00 89.38 316 PRO A C 1
ATOM 2384 O O . PRO A 1 316 ? -3.625 -14.794 -13.041 1.00 89.38 316 PRO A O 1
ATOM 2387 N N . LYS A 1 317 ? -4.645 -13.857 -14.810 1.00 87.56 317 LYS A N 1
ATOM 2388 C CA . LYS A 1 317 ? -3.465 -13.813 -15.682 1.00 87.56 317 LYS A CA 1
ATOM 2389 C C . LYS A 1 317 ? -3.112 -12.364 -15.993 1.00 87.56 317 LYS A C 1
ATOM 2391 O O . LYS A 1 317 ? -4.007 -11.575 -16.285 1.00 87.56 317 LYS A O 1
ATOM 2396 N N . ALA A 1 318 ? -1.821 -12.042 -15.984 1.00 85.19 318 ALA A N 1
ATOM 2397 C CA . ALA A 1 318 ? -1.292 -10.768 -16.458 1.00 85.19 318 ALA A CA 1
ATOM 2398 C C . ALA A 1 318 ? -0.662 -10.969 -17.851 1.00 85.19 318 ALA A C 1
ATOM 2400 O O . ALA A 1 318 ? 0.540 -11.194 -17.935 1.00 85.19 318 ALA A O 1
ATOM 2401 N N . PRO A 1 319 ? -1.423 -10.909 -18.963 1.00 79.75 319 PRO A N 1
ATOM 2402 C CA . PRO A 1 319 ? -0.852 -11.043 -20.312 1.00 79.75 319 PRO A CA 1
ATOM 2403 C C . PRO A 1 319 ? 0.049 -9.858 -20.705 1.00 79.75 319 PRO A C 1
ATOM 2405 O O . PRO A 1 319 ? 0.747 -9.922 -21.710 1.00 79.75 319 PRO A O 1
ATOM 2408 N N . TRP A 1 320 ? 0.008 -8.774 -19.925 1.00 74.81 320 TRP A N 1
ATOM 2409 C CA . TRP A 1 320 ? 0.910 -7.625 -19.993 1.00 74.81 320 TRP A CA 1
ATOM 2410 C C . TRP A 1 320 ? 2.063 -7.705 -18.975 1.00 74.81 320 TRP A C 1
ATOM 2412 O O . TRP A 1 320 ? 2.982 -6.897 -19.044 1.00 74.81 320 TRP A O 1
ATOM 2422 N N . GLY A 1 321 ? 2.000 -8.634 -18.013 1.00 70.25 321 GLY A N 1
ATOM 2423 C CA . GLY A 1 321 ? 3.014 -8.804 -16.975 1.00 70.25 321 GLY A CA 1
ATOM 2424 C C . GLY A 1 321 ? 4.253 -9.493 -17.537 1.00 70.25 321 GLY A C 1
ATOM 2425 O O . GLY A 1 321 ? 4.151 -10.405 -18.357 1.00 70.25 321 GLY A O 1
ATOM 2426 N N . ILE A 1 322 ? 5.430 -9.057 -17.098 1.00 66.88 322 ILE A N 1
ATOM 2427 C CA . ILE A 1 322 ? 6.713 -9.581 -17.577 1.00 66.88 322 ILE A CA 1
ATOM 2428 C C . ILE A 1 322 ? 7.277 -10.486 -16.474 1.00 66.88 322 ILE A C 1
ATOM 2430 O O . ILE A 1 322 ? 7.499 -9.984 -15.381 1.00 66.88 322 ILE A O 1
ATOM 2434 N N . PRO A 1 323 ? 7.487 -11.800 -16.686 1.00 52.09 323 PRO A N 1
ATOM 2435 C CA . PRO A 1 323 ? 7.942 -12.695 -15.617 1.00 52.09 323 PRO A CA 1
ATOM 2436 C C . PRO A 1 323 ? 9.309 -12.317 -15.014 1.00 52.09 323 PRO A C 1
ATOM 2438 O O . PRO A 1 323 ? 10.124 -11.690 -15.705 1.00 52.09 323 PRO A O 1
ATOM 2441 N N . PRO A 1 324 ? 9.587 -12.714 -13.753 1.00 49.56 324 PRO A N 1
ATOM 2442 C CA . PRO A 1 324 ? 10.872 -12.468 -13.111 1.00 49.56 324 PRO A CA 1
ATOM 2443 C C . PRO A 1 324 ? 12.010 -13.135 -13.884 1.00 49.56 324 PRO A C 1
ATOM 2445 O O . PRO A 1 324 ? 11.876 -14.230 -14.433 1.00 49.56 324 PRO A O 1
ATOM 2448 N N . TYR A 1 325 ? 13.170 -12.488 -13.900 1.00 39.09 325 TYR A N 1
ATOM 2449 C CA . TYR A 1 325 ? 14.345 -12.978 -14.613 1.00 39.09 325 TYR A CA 1
ATOM 2450 C C . TYR A 1 325 ? 15.039 -14.097 -13.814 1.00 39.09 325 TYR A C 1
ATOM 2452 O O . TYR A 1 325 ? 15.988 -13.837 -13.077 1.00 39.09 325 TYR A O 1
ATOM 2460 N N . GLY A 1 326 ? 14.569 -15.343 -13.945 1.00 39.38 326 GLY A N 1
ATOM 2461 C CA . GLY A 1 326 ? 15.234 -16.496 -13.317 1.00 39.38 326 GLY A CA 1
ATOM 2462 C C . GLY A 1 326 ? 14.423 -17.780 -13.135 1.00 39.38 326 GLY A C 1
ATOM 2463 O O . GLY A 1 326 ? 15.031 -18.802 -12.839 1.00 39.38 326 GLY A O 1
ATOM 2464 N N . GLU A 1 327 ? 13.100 -17.773 -13.322 1.00 37.59 327 GLU A N 1
ATOM 2465 C CA . GLU A 1 327 ? 12.326 -19.024 -13.342 1.00 37.59 327 GLU A CA 1
ATOM 2466 C C . GLU A 1 327 ? 12.378 -19.660 -14.737 1.00 37.59 327 GLU A C 1
ATOM 2468 O O . GLU A 1 327 ? 12.068 -19.013 -15.741 1.00 37.59 327 GLU A O 1
ATOM 2473 N N . GLU A 1 328 ? 12.796 -20.926 -14.809 1.00 34.84 328 GLU A N 1
ATOM 2474 C CA . GLU A 1 328 ? 12.828 -21.678 -16.062 1.00 34.84 328 GLU A CA 1
ATOM 2475 C C . GLU A 1 328 ? 11.408 -21.975 -16.553 1.00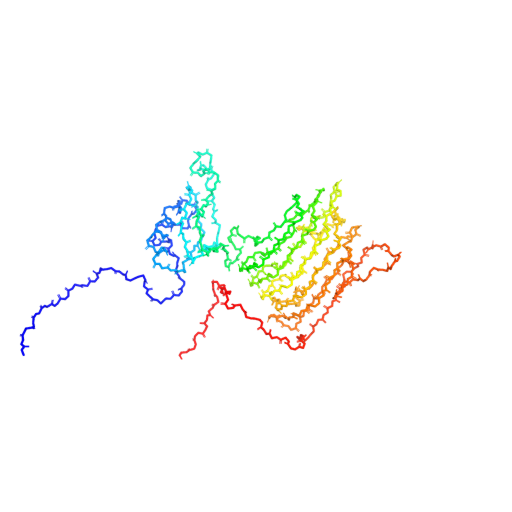 34.84 328 GLU A C 1
ATOM 2477 O O . GLU A 1 328 ? 10.628 -22.677 -15.906 1.00 34.84 328 GLU A O 1
ATOM 2482 N N . LEU A 1 329 ? 11.104 -21.524 -17.772 1.00 33.38 329 LEU A N 1
ATOM 2483 C CA . LEU A 1 329 ? 10.104 -22.202 -18.585 1.00 33.38 329 LEU A CA 1
ATOM 2484 C C . LEU A 1 329 ? 10.666 -23.581 -18.933 1.00 33.38 329 LEU A C 1
ATOM 2486 O O . LEU A 1 329 ? 11.464 -23.706 -19.860 1.00 33.38 329 LEU A O 1
ATOM 2490 N N . ALA A 1 330 ? 10.245 -24.597 -18.179 1.00 33.25 330 ALA A N 1
ATOM 2491 C CA . ALA A 1 330 ? 10.515 -25.998 -18.470 1.00 33.25 330 ALA A CA 1
ATOM 2492 C C . ALA A 1 330 ? 9.835 -26.391 -19.793 1.00 33.25 330 ALA A C 1
ATOM 2494 O O . ALA A 1 330 ? 8.701 -26.874 -19.824 1.00 33.25 330 ALA A O 1
ATOM 2495 N N . LEU A 1 331 ? 10.531 -26.124 -20.898 1.00 31.23 331 LEU A N 1
ATOM 2496 C CA . LEU A 1 331 ? 10.181 -26.626 -22.217 1.00 31.23 331 LEU A CA 1
ATOM 2497 C C . LEU A 1 331 ? 10.340 -28.147 -22.184 1.00 31.23 331 LEU A C 1
ATOM 2499 O O . LEU A 1 331 ? 11.425 -28.659 -21.923 1.00 31.23 331 LEU A O 1
ATOM 2503 N N . THR A 1 332 ? 9.233 -28.847 -22.406 1.00 31.25 332 THR A N 1
ATOM 2504 C CA . THR A 1 332 ? 9.249 -30.259 -22.801 1.00 31.25 332 THR A CA 1
ATOM 2505 C C . THR A 1 332 ? 9.446 -30.323 -24.316 1.00 31.25 332 THR A C 1
ATOM 2507 O O . THR A 1 332 ? 9.031 -29.392 -25.011 1.00 31.25 332 THR A O 1
ATOM 2510 N N . ASP A 1 333 ? 10.149 -31.363 -24.772 1.00 37.06 333 ASP A N 1
ATOM 2511 C CA . ASP A 1 333 ? 10.795 -31.448 -26.095 1.00 37.06 333 ASP A CA 1
ATOM 2512 C C . ASP A 1 333 ? 9.846 -31.348 -27.313 1.00 37.06 333 ASP A C 1
ATOM 2514 O O . ASP A 1 333 ? 8.764 -31.984 -27.291 1.00 37.06 333 ASP A O 1
#

Organism: NCBI:txid456999

Foldseek 3Di:
DDDDDDDDDDADDDDVPDDDPDDAQLVVQPFDLPQPDASQSSVVCSCVPPPVPDEDHEHEHYEHLAAHEAEQDEPHEYEYQAEYHYDPVSDVVCNVPPHNYHYYNYYNYYYAYQAQHYPFAEPEEAEFPDEDEEAEDEEHFNHLEYEYDCDAAAGHAYQYEYEHYEYAAHAEVYEYHYDFDHDHAAEHENYEHENYEYAQYAAAAYYANHPPHPPDDFFGSYAAEQYEHEQYEAEYAAQVVHANAEAHATQVRAHEQHYYYNYFYDYPDDQKHKHKHWQHEHDDAQHHHAPPPHDRGTDDMDIDMDRHGPVPDDHDDDPVHDHRDPDDPPDDD